Protein AF-A0A973I516-F1 (afdb_monomer_lite)

Sequence (269 aa):
QYATLPDATLPELHIVAKNSANVTTVNYHDSFAKLNASSIVVTAPTEDGTTYGADGVALLNLNAIMATGSFNPYQESNVIQRGEFSYQLSAADRFNYIKDQNSLVGPFTADINLAVTQVADSDLVAGINLPIIEPSGAKIRFGRAVLKNAFGPDKQNLAMPFELQYWDGTRFALNILDNTLDNCSSGFTAALALPLSIPTSVISVSDVSGGLGNVLLSAPNPNQMGDIKVTLEVDDWLKSIGLLNPTGTATFGRYRGNDRVIYWREVKN

pLDDT: mean 88.2, std 14.46, range [29.73, 98.25]

Secondary structure (DSSP, 8-state):
-----TT-PPPEEEEE-B-TTSPBPSS-SGGG----GGGEEEPPP-EEEEEE-TTSSSEEEEEEEPPP-EEEEEEETTEEEEEEEEEEPPTT-EEEE--SSTT----EE----EEEEEEB-TTS-B-SSPPEE-PPPPEE--EEEEEPPEEE-TTS-EEEEEEEEEE-SSSEEE-TT--TT-TTSS--EEEEPSSPSS---EEEEPPPBTTEEEEEEPP-STT--EEEEEEEE--GGGSPTTSPPPEEEEEES----------------

Structure (mmCIF, N/CA/C/O backbone):
data_AF-A0A973I516-F1
#
_entry.id   AF-A0A973I516-F1
#
loop_
_atom_site.group_PDB
_atom_site.id
_atom_site.type_symbol
_atom_site.label_atom_id
_atom_site.label_alt_id
_atom_site.label_comp_id
_atom_site.label_asym_id
_atom_site.label_entity_id
_atom_site.label_seq_id
_atom_site.pdbx_PDB_ins_code
_atom_site.Cartn_x
_atom_site.Cartn_y
_atom_site.Cartn_z
_atom_site.occupancy
_atom_site.B_iso_or_equiv
_atom_site.auth_seq_id
_atom_site.auth_comp_id
_atom_site.auth_asym_id
_atom_site.auth_atom_id
_atom_site.pdbx_PDB_model_num
ATOM 1 N N . GLN A 1 1 ? 2.785 6.500 6.228 1.00 29.73 1 GLN A N 1
ATOM 2 C CA . GLN A 1 1 ? 4.178 6.575 5.716 1.00 29.73 1 GLN A CA 1
ATOM 3 C C . GLN A 1 1 ? 4.734 5.159 5.737 1.00 29.73 1 GLN A C 1
ATOM 5 O O . GLN A 1 1 ? 4.912 4.632 6.823 1.00 29.73 1 GLN A O 1
ATOM 10 N N . TYR A 1 2 ? 4.908 4.509 4.588 1.00 35.69 2 TYR A N 1
ATOM 11 C CA . TYR A 1 2 ? 5.297 3.096 4.547 1.00 35.69 2 TYR A CA 1
ATOM 12 C C . TYR A 1 2 ? 6.794 2.920 4.797 1.00 35.69 2 TYR A C 1
ATOM 14 O O . TYR A 1 2 ? 7.601 3.729 4.336 1.00 35.69 2 TYR A O 1
ATOM 22 N N . ALA A 1 3 ? 7.138 1.879 5.552 1.00 32.53 3 ALA A N 1
ATOM 23 C CA . ALA A 1 3 ? 8.504 1.554 5.910 1.00 32.53 3 ALA A CA 1
ATOM 24 C C . ALA A 1 3 ? 9.329 1.238 4.660 1.00 32.53 3 ALA A C 1
ATOM 26 O O . ALA A 1 3 ? 9.039 0.307 3.910 1.00 32.53 3 ALA A O 1
ATOM 27 N N . THR A 1 4 ? 10.374 2.027 4.444 1.00 33.69 4 THR A N 1
ATOM 28 C CA . THR A 1 4 ? 11.457 1.665 3.541 1.00 33.69 4 THR A CA 1
ATOM 29 C C . THR A 1 4 ? 12.186 0.478 4.156 1.00 33.69 4 THR A C 1
ATOM 31 O O . THR A 1 4 ? 12.763 0.604 5.238 1.00 33.69 4 THR A O 1
ATOM 34 N N . LEU A 1 5 ? 12.147 -0.678 3.490 1.00 39.88 5 LEU A N 1
ATOM 35 C CA . LEU A 1 5 ? 13.033 -1.785 3.837 1.00 39.88 5 LEU A CA 1
ATOM 36 C C . LEU A 1 5 ? 14.481 -1.263 3.748 1.00 39.88 5 LEU A C 1
ATOM 38 O O . LEU A 1 5 ? 14.826 -0.693 2.712 1.00 39.88 5 LEU A O 1
ATOM 42 N N . PRO A 1 6 ? 15.321 -1.415 4.790 1.00 37.09 6 PRO A N 1
ATOM 43 C CA . PRO A 1 6 ? 16.621 -0.737 4.868 1.00 37.09 6 PRO A CA 1
ATOM 44 C C . PRO A 1 6 ? 17.654 -1.153 3.809 1.00 37.09 6 PRO A C 1
ATOM 46 O O . PRO A 1 6 ? 18.737 -0.583 3.794 1.00 37.09 6 PRO A O 1
ATOM 49 N N . ASP A 1 7 ? 17.344 -2.138 2.961 1.00 44.97 7 ASP A N 1
ATOM 50 C CA . ASP A 1 7 ? 18.327 -2.822 2.111 1.00 44.97 7 ASP A CA 1
ATOM 51 C C . ASP A 1 7 ? 17.798 -3.172 0.705 1.00 44.97 7 ASP A C 1
ATOM 53 O O . ASP A 1 7 ? 18.321 -4.050 0.021 1.00 44.97 7 ASP A O 1
ATOM 57 N N . ALA A 1 8 ? 16.724 -2.516 0.251 1.00 57.66 8 ALA A N 1
ATOM 58 C CA . ALA A 1 8 ? 16.229 -2.721 -1.109 1.00 57.66 8 ALA A CA 1
ATOM 59 C C . ALA A 1 8 ? 17.042 -1.866 -2.096 1.00 57.66 8 ALA A C 1
ATOM 61 O O . ALA A 1 8 ? 16.808 -0.663 -2.228 1.00 57.66 8 ALA A O 1
ATOM 62 N N . THR A 1 9 ? 17.995 -2.480 -2.803 1.00 77.31 9 THR A N 1
ATOM 63 C CA . THR A 1 9 ? 18.589 -1.871 -4.000 1.00 77.31 9 THR A CA 1
ATOM 64 C C . THR A 1 9 ? 17.487 -1.640 -5.027 1.00 77.31 9 THR A C 1
ATOM 66 O O . THR A 1 9 ? 16.748 -2.570 -5.360 1.00 77.31 9 THR A O 1
ATOM 69 N N . LEU A 1 10 ? 17.360 -0.409 -5.518 1.00 88.56 10 LEU A N 1
ATOM 70 C CA . LEU A 1 10 ? 16.356 -0.079 -6.525 1.00 88.56 10 LEU A CA 1
ATOM 71 C C . LEU A 1 10 ? 16.639 -0.849 -7.820 1.00 88.56 10 LEU A C 1
ATOM 73 O O . LEU A 1 10 ? 17.811 -1.011 -8.174 1.00 88.56 10 LEU A O 1
ATOM 77 N N . PRO A 1 11 ? 15.598 -1.297 -8.543 1.00 91.50 11 PRO A N 1
ATOM 78 C CA . PRO A 1 11 ? 15.796 -1.976 -9.812 1.00 91.50 11 PRO A CA 1
ATOM 79 C C . PRO A 1 11 ? 16.546 -1.088 -10.811 1.00 91.50 11 PRO A C 1
ATOM 81 O O . PRO A 1 11 ? 16.314 0.122 -10.886 1.00 91.50 11 PRO A O 1
ATOM 84 N N . GLU A 1 12 ? 17.439 -1.699 -11.584 1.00 92.19 12 GLU A N 1
ATOM 85 C CA . GLU A 1 12 ? 18.307 -1.017 -12.540 1.00 92.19 12 GLU A CA 1
ATOM 86 C C . GLU A 1 12 ? 18.284 -1.737 -13.891 1.00 92.19 12 GLU A C 1
ATOM 88 O O . GLU A 1 12 ? 18.332 -2.965 -13.968 1.00 92.19 12 GLU A O 1
ATOM 93 N N . LEU A 1 13 ? 18.209 -0.956 -14.966 1.00 93.56 13 LEU A N 1
ATOM 94 C CA . LEU A 1 13 ? 18.368 -1.416 -16.338 1.00 93.56 13 LEU A CA 1
ATOM 95 C C . LEU A 1 13 ? 19.795 -1.150 -16.801 1.00 93.56 13 LEU A C 1
ATOM 97 O O . LEU A 1 13 ? 20.251 -0.007 -16.769 1.00 93.56 13 LEU A O 1
ATOM 101 N N . HIS A 1 14 ? 20.455 -2.182 -17.318 1.00 94.25 14 HIS A N 1
ATOM 102 C CA . HIS A 1 14 ? 21.709 -2.047 -18.053 1.00 94.25 14 HIS A CA 1
ATOM 103 C C . HIS A 1 14 ? 21.412 -1.904 -19.54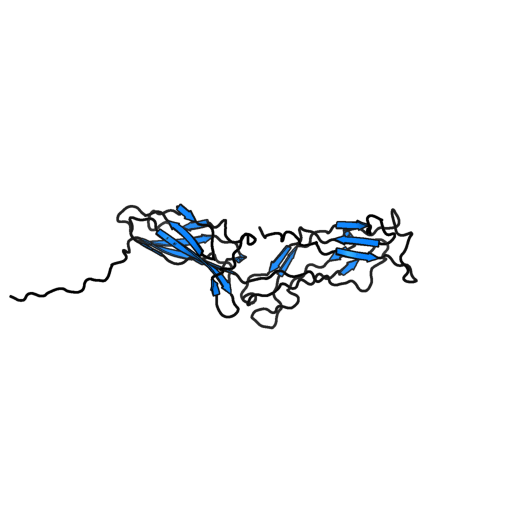7 1.00 94.25 14 HIS A C 1
ATOM 105 O O . HIS A 1 14 ? 20.798 -2.776 -20.163 1.00 94.25 14 HIS A O 1
ATOM 111 N N . ILE A 1 15 ? 21.815 -0.776 -20.126 1.00 94.50 15 ILE A N 1
ATOM 112 C CA . ILE A 1 15 ? 21.540 -0.410 -21.517 1.00 94.50 15 ILE A CA 1
ATOM 113 C C . ILE A 1 15 ? 22.858 -0.412 -22.282 1.00 94.50 15 ILE A C 1
ATOM 115 O O . ILE A 1 15 ? 23.783 0.317 -21.932 1.00 94.50 15 ILE A O 1
ATOM 119 N N . VAL A 1 16 ? 22.929 -1.196 -23.359 1.00 93.88 16 VAL A N 1
ATOM 120 C CA . VAL A 1 16 ? 24.139 -1.352 -24.176 1.00 93.88 16 VAL A CA 1
ATOM 121 C C . VAL A 1 16 ? 23.867 -0.900 -25.609 1.00 93.88 16 VAL A C 1
ATOM 123 O O . VAL A 1 16 ? 23.073 -1.511 -26.324 1.00 93.88 16 VAL A O 1
ATOM 126 N N . ALA A 1 17 ? 24.556 0.148 -26.052 1.00 93.31 17 ALA A N 1
ATOM 127 C CA . ALA A 1 17 ? 24.504 0.636 -27.423 1.00 93.31 17 ALA A CA 1
ATOM 128 C C . ALA A 1 17 ? 25.312 -0.286 -28.352 1.00 93.31 17 ALA A C 1
ATOM 130 O O . ALA A 1 17 ? 26.499 -0.551 -28.135 1.00 93.31 17 ALA A O 1
ATOM 131 N N . LYS A 1 18 ? 24.660 -0.790 -29.403 1.00 92.31 18 LYS A N 1
ATOM 132 C CA . LYS A 1 18 ? 25.238 -1.725 -30.377 1.00 92.31 18 LYS A CA 1
ATOM 133 C C . LYS A 1 18 ? 25.281 -1.104 -31.773 1.00 92.31 18 LYS A C 1
ATOM 135 O O . LYS A 1 18 ? 24.373 -0.378 -32.164 1.00 92.31 18 LYS A O 1
ATOM 140 N N . ASN A 1 19 ? 26.325 -1.410 -32.541 1.00 91.19 19 ASN A N 1
ATOM 141 C CA . ASN A 1 19 ? 26.385 -1.073 -33.966 1.00 91.19 19 ASN A CA 1
ATOM 142 C C . ASN A 1 19 ? 25.599 -2.094 -34.819 1.00 91.19 19 ASN A C 1
ATOM 144 O O . ASN A 1 19 ? 25.073 -3.080 -34.303 1.00 91.19 19 ASN A O 1
ATOM 148 N N . SER A 1 20 ? 25.565 -1.910 -36.143 1.00 91.00 20 SER A N 1
ATOM 149 C CA . SER A 1 20 ? 24.866 -2.815 -37.075 1.00 91.00 20 SER A CA 1
ATOM 150 C C . SER A 1 20 ? 25.407 -4.253 -37.116 1.00 91.00 20 SER A C 1
ATOM 152 O O . SER A 1 20 ? 24.739 -5.132 -37.653 1.00 91.00 20 SER A O 1
ATOM 154 N N . ALA A 1 21 ? 26.586 -4.510 -36.542 1.00 94.81 21 ALA A N 1
ATOM 155 C CA . ALA A 1 21 ? 27.168 -5.842 -36.383 1.00 94.81 21 ALA A CA 1
ATOM 156 C C . ALA A 1 21 ? 26.970 -6.417 -34.963 1.00 94.81 21 ALA A C 1
ATOM 158 O O . ALA A 1 21 ? 27.604 -7.410 -34.612 1.00 94.81 21 ALA A O 1
ATOM 159 N N . ASN A 1 22 ? 26.110 -5.801 -34.141 1.00 90.81 22 ASN A N 1
ATOM 160 C CA . ASN A 1 22 ? 25.823 -6.188 -32.756 1.00 90.81 22 ASN A CA 1
ATOM 161 C C . ASN A 1 22 ? 27.031 -6.099 -31.792 1.00 90.81 22 ASN A C 1
ATOM 163 O O . ASN A 1 22 ? 27.074 -6.757 -30.749 1.00 90.81 22 ASN A O 1
ATOM 167 N N . VAL A 1 23 ? 28.022 -5.263 -32.117 1.00 95.06 23 VAL A N 1
ATOM 168 C CA . VAL A 1 23 ? 29.192 -4.986 -31.264 1.00 95.06 23 VAL A CA 1
ATOM 169 C C . VAL A 1 23 ? 28.943 -3.719 -30.448 1.00 95.06 23 VAL A C 1
ATOM 171 O O . VAL A 1 23 ? 28.386 -2.755 -30.977 1.00 95.06 23 VAL A O 1
ATOM 174 N N . THR A 1 24 ? 29.350 -3.710 -29.171 1.00 94.69 24 THR A N 1
ATOM 175 C CA . THR A 1 24 ? 29.236 -2.518 -28.310 1.00 94.69 24 THR A CA 1
ATOM 176 C C . THR A 1 24 ? 29.998 -1.349 -28.925 1.00 94.69 24 THR A C 1
ATOM 178 O O . THR A 1 24 ? 31.160 -1.476 -29.315 1.00 94.69 24 THR A O 1
ATOM 181 N N . THR A 1 25 ? 29.332 -0.208 -29.047 1.00 93.44 25 THR A N 1
ATOM 182 C CA . THR A 1 25 ? 29.925 1.001 -29.619 1.00 93.44 25 THR A CA 1
ATOM 183 C C . THR A 1 25 ? 30.877 1.658 -28.628 1.00 93.44 25 THR A C 1
ATOM 185 O O . THR A 1 25 ? 30.489 1.943 -27.502 1.00 93.44 25 THR A O 1
ATOM 188 N N . VAL A 1 26 ? 32.092 2.000 -29.057 1.00 91.88 26 VAL A N 1
ATOM 189 C CA . VAL A 1 26 ? 33.047 2.749 -28.217 1.00 91.88 26 VAL A CA 1
ATOM 190 C C . VAL A 1 26 ? 32.950 4.265 -28.394 1.00 91.88 26 VAL A C 1
ATOM 192 O O . VAL A 1 26 ? 33.389 5.005 -27.523 1.00 91.88 26 VAL A O 1
ATOM 195 N N . ASN A 1 27 ? 32.379 4.723 -29.512 1.00 91.62 27 ASN A N 1
ATOM 196 C CA . ASN A 1 27 ? 32.243 6.131 -29.900 1.00 91.62 27 ASN A CA 1
ATOM 197 C C . ASN A 1 27 ? 30.899 6.758 -29.491 1.00 91.62 27 ASN A C 1
ATOM 199 O O . ASN A 1 27 ? 30.693 7.950 -29.697 1.00 91.62 27 ASN A O 1
ATOM 203 N N . TYR A 1 28 ? 29.983 5.970 -28.930 1.00 91.12 28 TYR A N 1
ATOM 204 C CA . TYR A 1 28 ? 28.701 6.459 -28.432 1.00 91.12 28 TYR A CA 1
ATOM 205 C C . TYR A 1 28 ? 28.875 6.981 -26.998 1.00 91.12 28 TYR A C 1
ATOM 207 O O . TYR A 1 28 ? 28.660 6.271 -26.015 1.00 91.12 28 TYR A O 1
ATOM 215 N N . HIS A 1 29 ? 29.381 8.210 -26.890 1.00 87.06 29 HIS A N 1
ATOM 216 C CA . HIS A 1 29 ? 29.600 8.942 -25.640 1.00 87.06 29 HIS A CA 1
ATOM 217 C C . HIS A 1 29 ? 29.568 10.460 -25.886 1.00 87.06 29 HIS A C 1
ATOM 219 O O . HIS A 1 29 ? 29.550 10.907 -27.035 1.00 87.06 29 HIS A O 1
ATOM 225 N N . ASP A 1 30 ? 29.586 11.252 -24.810 1.00 85.44 30 ASP A N 1
ATOM 226 C CA . ASP A 1 30 ? 29.550 12.721 -24.847 1.00 85.44 30 ASP A CA 1
ATOM 227 C C . ASP A 1 30 ? 28.442 13.236 -25.785 1.00 85.44 30 ASP A C 1
ATOM 229 O O . ASP A 1 30 ? 27.291 12.837 -25.650 1.00 85.44 30 ASP A O 1
ATOM 233 N N . SER A 1 31 ? 28.769 14.071 -26.776 1.00 86.56 31 SER A N 1
ATOM 234 C CA . SER A 1 31 ? 27.792 14.629 -27.720 1.00 86.56 31 SER A CA 1
ATOM 235 C C . SER A 1 31 ? 27.158 13.605 -28.669 1.00 86.56 31 SER A C 1
ATOM 237 O O . SER A 1 31 ? 26.172 13.929 -29.330 1.00 86.56 31 SER A O 1
ATOM 239 N N . PHE A 1 32 ? 27.732 12.404 -28.792 1.00 86.81 32 PHE A N 1
ATOM 240 C CA . PHE A 1 32 ? 27.155 11.326 -29.598 1.00 86.81 32 PHE A CA 1
ATOM 241 C C . PHE A 1 32 ? 26.111 10.519 -28.825 1.00 86.81 32 PHE A C 1
ATOM 243 O O . PHE A 1 32 ? 25.217 9.963 -29.453 1.00 86.81 32 PHE A O 1
ATOM 250 N N . ALA A 1 33 ? 26.204 10.467 -27.493 1.00 88.56 33 ALA A N 1
ATOM 251 C CA . ALA A 1 33 ? 25.226 9.796 -26.649 1.00 88.56 33 ALA A CA 1
ATOM 252 C C . ALA A 1 33 ? 24.106 10.769 -26.278 1.00 88.56 33 ALA A C 1
ATOM 254 O O . ALA A 1 33 ? 24.306 11.683 -25.481 1.00 88.56 33 ALA A O 1
ATOM 255 N N . LYS A 1 34 ? 22.921 10.582 -26.861 1.00 90.50 34 LYS A N 1
ATOM 256 C CA . LYS A 1 34 ? 21.778 11.477 -26.628 1.00 90.50 34 LYS A CA 1
ATOM 257 C C . LYS A 1 34 ? 20.672 10.835 -25.787 1.00 90.50 34 LYS A C 1
ATOM 259 O O . LYS A 1 34 ? 19.717 11.524 -25.414 1.00 90.50 34 LYS A O 1
ATOM 264 N N . LEU A 1 35 ? 20.807 9.546 -25.455 1.00 93.56 35 LEU A N 1
ATOM 265 C CA . LEU A 1 35 ? 19.987 8.914 -24.426 1.00 93.56 35 LEU A CA 1
ATOM 266 C C . LEU A 1 35 ? 20.106 9.687 -23.111 1.00 93.56 35 LEU A C 1
ATOM 268 O O . LEU A 1 35 ? 21.185 10.098 -22.687 1.00 93.56 35 LEU A O 1
ATOM 272 N N . ASN A 1 36 ? 18.966 9.877 -22.468 1.00 93.69 36 ASN A N 1
ATOM 273 C CA . ASN A 1 36 ? 18.851 10.483 -21.152 1.00 93.69 36 ASN A CA 1
ATOM 274 C C . ASN A 1 36 ? 17.673 9.838 -20.413 1.00 93.69 36 ASN A C 1
ATOM 276 O O . ASN A 1 36 ? 16.976 9.000 -20.975 1.00 93.69 36 ASN A O 1
ATOM 280 N N . ALA A 1 37 ? 17.397 10.249 -19.176 1.00 95.12 37 ALA A N 1
ATOM 281 C CA . ALA A 1 37 ? 16.337 9.633 -18.377 1.00 95.12 37 ALA A CA 1
ATOM 282 C C . ALA A 1 37 ? 14.942 9.643 -19.041 1.00 95.12 37 ALA A C 1
ATOM 284 O O . ALA A 1 37 ? 14.165 8.724 -18.810 1.00 95.12 37 ALA A O 1
ATOM 285 N N . SER A 1 38 ? 14.629 10.634 -19.887 1.00 93.75 38 SER A N 1
ATOM 286 C CA . SER A 1 38 ? 13.351 10.699 -20.621 1.00 93.75 38 SER A CA 1
ATOM 287 C C . SER A 1 38 ? 13.295 9.796 -21.858 1.00 93.75 38 SER A C 1
ATOM 289 O O . SER A 1 38 ? 12.218 9.538 -22.388 1.00 93.75 38 SER A O 1
ATOM 291 N N . SER A 1 39 ? 14.442 9.283 -22.307 1.00 95.25 39 SER A N 1
ATOM 292 C CA . SER A 1 39 ? 14.518 8.293 -23.383 1.00 95.25 39 SER A CA 1
ATOM 293 C C . SER A 1 39 ? 14.028 6.910 -22.950 1.00 95.25 39 SER A C 1
ATOM 295 O O . SER A 1 39 ? 13.798 6.064 -23.817 1.00 95.25 39 SER A O 1
ATOM 297 N N . ILE A 1 40 ? 13.896 6.679 -21.638 1.00 96.12 40 ILE A N 1
ATOM 298 C CA . ILE A 1 40 ? 13.470 5.419 -21.040 1.00 96.12 40 ILE A CA 1
ATOM 299 C C . ILE A 1 40 ? 12.052 5.605 -20.507 1.00 96.12 40 ILE A C 1
ATOM 301 O O . ILE A 1 40 ? 11.808 6.468 -19.663 1.00 96.12 40 ILE A O 1
ATOM 305 N N . VAL A 1 41 ? 11.123 4.778 -20.979 1.00 95.31 41 VAL A N 1
ATOM 306 C CA . VAL A 1 41 ? 9.743 4.763 -20.486 1.00 95.31 41 VAL A CA 1
ATOM 307 C C . VAL A 1 41 ? 9.458 3.403 -19.878 1.00 95.31 41 VAL A C 1
ATOM 309 O O . VAL A 1 41 ? 9.528 2.380 -20.560 1.00 95.31 41 VAL A O 1
ATOM 312 N N . VAL A 1 42 ? 9.116 3.419 -18.593 1.00 96.56 42 VAL A N 1
ATOM 313 C CA . VAL A 1 42 ? 8.566 2.278 -17.863 1.00 96.56 42 VAL A CA 1
ATOM 314 C C . VAL A 1 42 ? 7.084 2.553 -17.661 1.00 96.56 42 VAL A C 1
ATOM 316 O O . VAL A 1 42 ? 6.712 3.590 -17.109 1.00 96.56 42 VAL A O 1
ATOM 319 N N . THR A 1 43 ? 6.232 1.658 -18.150 1.00 94.88 43 THR A N 1
ATOM 320 C CA . THR A 1 43 ? 4.783 1.821 -18.016 1.00 94.88 43 THR A CA 1
ATOM 321 C C . THR A 1 43 ? 4.358 1.509 -16.587 1.00 94.88 43 THR A C 1
ATOM 323 O O . THR A 1 43 ? 4.770 0.503 -16.015 1.00 94.88 43 THR A O 1
ATOM 326 N N . ALA A 1 44 ? 3.526 2.381 -16.017 1.00 96.06 44 ALA A N 1
ATOM 327 C CA . ALA A 1 44 ? 2.926 2.171 -14.708 1.00 96.06 44 ALA A CA 1
ATOM 328 C C . ALA A 1 44 ? 1.991 0.943 -14.758 1.00 96.06 44 ALA A C 1
ATOM 330 O O . ALA A 1 44 ? 1.024 0.973 -15.526 1.00 96.06 44 ALA A O 1
ATOM 331 N N . PRO A 1 45 ? 2.250 -0.127 -13.982 1.00 97.12 45 PRO A N 1
ATOM 332 C CA . PRO A 1 45 ? 1.348 -1.269 -13.930 1.00 97.12 45 PRO A CA 1
ATOM 333 C C . PRO A 1 45 ? 0.019 -0.876 -13.283 1.00 97.12 45 PRO A C 1
ATOM 335 O O . PRO A 1 45 ? -0.035 0.007 -12.423 1.00 97.12 45 PRO A O 1
ATOM 338 N N . THR A 1 46 ? -1.052 -1.549 -13.696 1.00 97.75 46 THR A N 1
ATOM 339 C CA . THR A 1 46 ? -2.410 -1.341 -13.165 1.00 97.75 46 THR A CA 1
ATOM 340 C C . THR A 1 46 ? -2.935 -2.539 -12.382 1.00 97.75 46 THR A C 1
ATOM 342 O O . THR A 1 46 ? -3.993 -2.449 -11.766 1.00 97.75 46 THR A O 1
ATOM 345 N N . GLU A 1 47 ? -2.211 -3.655 -12.394 1.00 97.81 47 GLU A N 1
ATOM 346 C CA . GLU A 1 47 ? -2.590 -4.908 -11.747 1.00 97.81 47 GLU A CA 1
ATOM 347 C C . GLU A 1 47 ? -1.356 -5.679 -11.252 1.00 97.81 47 GLU A C 1
ATOM 349 O O . GLU A 1 47 ? -0.234 -5.404 -11.686 1.00 97.81 47 GLU A O 1
ATOM 354 N N . ASP A 1 48 ? -1.566 -6.607 -10.316 1.00 98.12 48 ASP A N 1
ATOM 355 C CA . ASP A 1 48 ? -0.569 -7.603 -9.900 1.00 98.12 48 ASP A CA 1
ATOM 356 C C . ASP A 1 48 ? -0.294 -8.592 -11.040 1.00 98.12 48 ASP A C 1
ATOM 358 O O . ASP A 1 48 ? -1.192 -8.912 -11.812 1.00 98.12 48 ASP A O 1
ATOM 362 N N . GLY A 1 49 ? 0.930 -9.107 -11.139 1.00 96.81 49 GLY A N 1
ATOM 363 C CA . GLY A 1 49 ? 1.336 -10.026 -12.201 1.00 96.81 49 GLY A CA 1
ATOM 364 C C . GLY A 1 49 ? 0.795 -11.453 -12.078 1.00 96.81 49 GLY A C 1
ATOM 365 O O . GLY A 1 49 ? 0.694 -12.151 -13.089 1.00 96.81 49 GLY A O 1
ATOM 366 N N . THR A 1 50 ? 0.429 -11.906 -10.875 1.00 96.88 50 THR A N 1
ATOM 367 C CA . THR A 1 50 ? 0.071 -13.318 -10.625 1.00 96.88 50 THR A CA 1
ATOM 368 C C . THR A 1 50 ? -1.133 -13.526 -9.709 1.00 96.88 50 THR A C 1
ATOM 370 O O . THR A 1 50 ? -1.756 -14.592 -9.737 1.00 96.88 50 THR A O 1
ATOM 373 N N . THR A 1 51 ? -1.486 -12.542 -8.891 1.00 98.00 51 THR A N 1
ATOM 374 C CA . THR A 1 51 ? -2.506 -12.661 -7.852 1.00 98.00 51 THR A CA 1
ATOM 375 C C . THR A 1 51 ? -3.866 -12.231 -8.377 1.00 98.00 51 THR A C 1
ATOM 377 O O . THR A 1 51 ? -4.138 -11.047 -8.580 1.00 98.00 51 THR A O 1
ATOM 380 N N . TYR A 1 52 ? -4.753 -13.211 -8.535 1.00 98.12 52 TYR A N 1
ATOM 381 C CA . TYR A 1 52 ? -6.165 -12.975 -8.818 1.00 98.12 52 TYR A CA 1
ATOM 382 C C . TYR A 1 52 ? -6.905 -12.427 -7.596 1.00 98.12 52 TYR A C 1
ATOM 384 O O . TYR A 1 52 ? -6.583 -12.757 -6.452 1.00 98.12 52 TYR A O 1
ATOM 392 N N . GLY A 1 53 ? -7.929 -11.619 -7.857 1.00 97.75 53 GLY A N 1
ATOM 393 C CA . GLY A 1 53 ? -8.901 -11.188 -6.868 1.00 97.75 53 GLY A CA 1
ATOM 394 C C . GLY A 1 53 ? -9.798 -12.325 -6.377 1.00 97.75 53 GLY A C 1
ATOM 395 O O . GLY A 1 53 ? -9.704 -13.480 -6.797 1.00 97.75 53 GLY A O 1
ATOM 396 N N . ALA A 1 54 ? -10.701 -11.984 -5.462 1.00 96.81 54 ALA A N 1
ATOM 397 C CA . ALA A 1 54 ? -11.659 -12.902 -4.857 1.00 96.81 54 ALA A CA 1
ATOM 398 C C . ALA A 1 54 ? -12.630 -13.529 -5.877 1.00 96.81 54 ALA A C 1
ATOM 400 O O . ALA A 1 54 ? -13.205 -14.580 -5.596 1.00 96.81 54 ALA A O 1
ATOM 401 N N . ASP A 1 55 ? -12.813 -12.910 -7.046 1.00 96.81 55 ASP A N 1
ATOM 402 C CA . ASP A 1 55 ? -13.571 -13.466 -8.169 1.00 96.81 55 ASP A CA 1
ATOM 403 C C . ASP A 1 55 ? -12.864 -14.633 -8.881 1.00 96.81 55 ASP A C 1
ATOM 405 O O . ASP A 1 55 ? -13.523 -15.412 -9.571 1.00 96.81 55 ASP A O 1
ATOM 409 N N . GLY A 1 56 ? -11.547 -14.781 -8.701 1.00 96.38 56 GLY A N 1
ATOM 410 C CA . GLY A 1 56 ? -10.723 -15.783 -9.375 1.00 96.38 56 GLY A CA 1
ATOM 411 C C . GLY A 1 56 ? -10.573 -15.567 -10.885 1.00 96.38 56 GLY A C 1
ATOM 412 O O . GLY A 1 56 ? -10.208 -16.510 -11.586 1.00 96.38 56 GLY A O 1
ATOM 413 N N . VAL A 1 57 ? -10.883 -14.371 -11.396 1.00 96.44 57 VAL A N 1
ATOM 414 C CA . VAL A 1 57 ? -10.887 -14.052 -12.833 1.00 96.44 57 VAL A CA 1
ATOM 415 C C . VAL A 1 57 ? -10.005 -12.851 -13.148 1.00 96.44 57 VAL A C 1
ATOM 417 O O . VAL A 1 57 ? -9.192 -12.936 -14.064 1.00 96.44 57 VAL A O 1
ATOM 420 N N . ALA A 1 58 ? -10.152 -11.741 -12.423 1.00 97.19 58 ALA A N 1
ATOM 421 C CA . ALA A 1 58 ? -9.350 -10.540 -12.643 1.00 97.19 58 ALA A CA 1
ATOM 422 C C . ALA A 1 58 ? -8.142 -10.514 -11.702 1.00 97.19 58 ALA A C 1
ATOM 424 O O . ALA A 1 58 ? -8.241 -10.946 -10.552 1.00 97.19 58 ALA A O 1
ATOM 425 N N . LEU A 1 59 ? -7.008 -9.993 -12.170 1.00 98.25 59 LEU A N 1
ATOM 426 C CA . LEU A 1 59 ? -5.856 -9.721 -11.313 1.00 98.25 59 LEU A CA 1
ATOM 427 C C . LEU A 1 59 ? -6.174 -8.572 -10.348 1.00 98.25 59 LEU A C 1
ATOM 429 O O . LEU A 1 59 ? -7.070 -7.754 -10.580 1.00 98.25 59 LEU A O 1
ATOM 433 N N . LEU A 1 60 ? -5.473 -8.530 -9.217 1.00 97.75 60 LEU A N 1
ATOM 434 C CA . LEU A 1 60 ? -5.659 -7.464 -8.242 1.00 97.75 60 LEU A CA 1
ATOM 435 C C . LEU A 1 60 ? -5.231 -6.122 -8.815 1.00 97.75 60 LEU A C 1
ATOM 437 O O . LEU A 1 60 ? -4.066 -5.928 -9.142 1.00 97.75 60 LEU A O 1
ATOM 441 N N . ASN A 1 61 ? -6.154 -5.165 -8.837 1.00 97.12 61 ASN A N 1
ATOM 442 C CA . ASN A 1 61 ? -5.858 -3.823 -9.312 1.00 97.12 61 ASN A CA 1
ATOM 443 C C . ASN A 1 61 ? -4.939 -3.065 -8.346 1.00 97.12 61 ASN A C 1
ATOM 445 O O . ASN A 1 61 ? -5.096 -3.115 -7.120 1.00 97.12 61 ASN A O 1
ATOM 449 N N . LEU A 1 62 ? -4.041 -2.267 -8.912 1.00 96.50 62 LEU A N 1
ATOM 450 C CA . LEU A 1 62 ? -3.188 -1.341 -8.185 1.00 96.50 62 LEU A CA 1
ATOM 451 C C . LEU A 1 62 ? -3.057 -0.015 -8.932 1.00 96.50 62 LEU A C 1
ATOM 453 O O . LEU A 1 62 ? -3.197 0.065 -10.147 1.00 96.50 62 LEU A O 1
ATOM 457 N N . ASN A 1 63 ? -2.752 1.037 -8.182 1.00 95.94 63 ASN A N 1
ATOM 458 C CA . ASN A 1 63 ? -2.347 2.324 -8.719 1.00 95.94 63 ASN A CA 1
ATOM 459 C C . ASN A 1 63 ? -0.841 2.486 -8.527 1.00 95.94 63 ASN A C 1
ATOM 461 O O . ASN A 1 63 ? -0.361 2.544 -7.387 1.00 95.94 63 ASN A O 1
ATOM 465 N N . ALA A 1 64 ? -0.119 2.591 -9.640 1.00 96.25 64 ALA A N 1
ATOM 466 C CA . ALA A 1 64 ? 1.300 2.895 -9.654 1.00 96.25 64 ALA A CA 1
ATOM 467 C C . ALA A 1 64 ? 1.548 4.373 -9.989 1.00 96.25 64 ALA A C 1
ATOM 469 O O . ALA A 1 64 ? 0.973 4.925 -10.927 1.00 96.25 64 ALA A O 1
ATOM 470 N N . ILE A 1 65 ? 2.429 5.013 -9.226 1.00 95.00 65 ILE A N 1
ATOM 471 C CA . ILE A 1 65 ? 2.987 6.329 -9.533 1.00 95.00 65 ILE A CA 1
ATOM 472 C C . ILE A 1 65 ? 4.459 6.104 -9.839 1.00 95.00 65 ILE A C 1
ATOM 474 O O . ILE A 1 65 ? 5.208 5.712 -8.947 1.00 95.00 65 ILE A O 1
ATOM 478 N N . MET A 1 66 ? 4.846 6.364 -11.086 1.00 94.25 66 MET A N 1
ATOM 479 C CA . MET A 1 66 ? 6.223 6.246 -11.560 1.00 94.25 66 MET A CA 1
ATOM 480 C C . MET A 1 66 ? 6.835 7.642 -11.676 1.00 94.25 66 MET A C 1
ATOM 482 O O . MET A 1 66 ? 6.317 8.499 -12.396 1.00 94.25 66 MET A O 1
ATOM 486 N N . ALA A 1 67 ? 7.926 7.882 -10.962 1.00 94.75 67 ALA A N 1
ATOM 487 C CA . ALA A 1 67 ? 8.758 9.061 -11.115 1.00 94.75 67 ALA A CA 1
ATOM 488 C C . ALA A 1 67 ? 9.901 8.773 -12.097 1.00 94.75 67 ALA A C 1
ATOM 490 O O . ALA A 1 67 ? 10.295 7.631 -12.322 1.00 94.75 67 ALA A O 1
ATOM 491 N N . THR A 1 68 ? 10.465 9.825 -12.690 1.00 94.94 68 THR A N 1
ATOM 492 C CA . THR A 1 68 ? 11.638 9.671 -13.555 1.00 94.94 68 THR A CA 1
ATOM 493 C C . THR A 1 68 ? 12.814 9.122 -12.745 1.00 94.94 68 THR A C 1
ATOM 495 O O . THR A 1 68 ? 13.189 9.693 -11.719 1.00 94.94 68 THR A O 1
ATOM 498 N N . GLY A 1 69 ? 13.381 8.010 -13.214 1.00 95.38 69 GLY A N 1
ATOM 499 C CA . GLY A 1 69 ? 14.580 7.400 -12.654 1.00 95.38 69 GLY A CA 1
ATOM 500 C C . GLY A 1 69 ? 15.857 8.194 -12.935 1.00 95.38 69 GLY A C 1
ATOM 501 O O . GLY A 1 69 ? 15.853 9.222 -1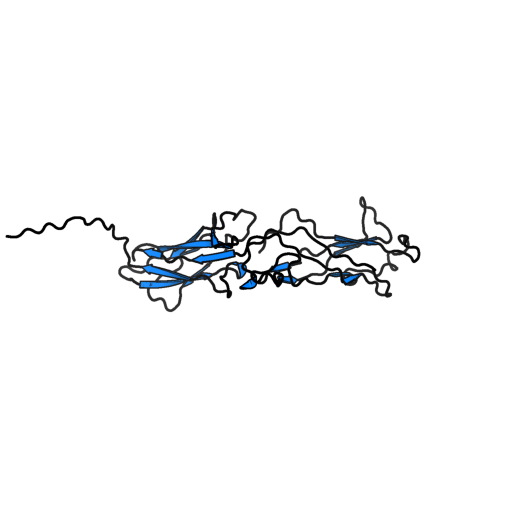3.619 1.00 95.38 69 GLY A O 1
ATOM 502 N N . SER A 1 70 ? 16.973 7.699 -12.407 1.00 95.81 70 SER A N 1
ATOM 503 C CA . SER A 1 70 ? 18.294 8.277 -12.658 1.00 95.81 70 SER A CA 1
ATOM 504 C C . SER A 1 70 ? 18.974 7.567 -13.826 1.00 95.81 70 SER A C 1
ATOM 506 O O . SER A 1 70 ? 18.958 6.342 -13.902 1.00 95.81 70 SER A O 1
ATOM 508 N N . PHE A 1 71 ? 19.557 8.340 -14.742 1.00 95.81 71 PHE A N 1
ATOM 509 C CA . PHE A 1 71 ? 20.266 7.826 -15.912 1.00 95.81 71 PHE A CA 1
ATOM 510 C C . PHE A 1 71 ? 21.731 8.240 -15.848 1.00 95.81 71 PHE A C 1
ATOM 512 O O . PHE A 1 71 ? 22.026 9.436 -15.811 1.00 95.81 71 PHE A O 1
ATOM 519 N N . ASN A 1 72 ? 22.636 7.266 -15.849 1.00 94.88 72 ASN A N 1
ATOM 520 C CA . ASN A 1 72 ? 24.069 7.486 -15.690 1.00 94.88 72 ASN A CA 1
ATOM 521 C C . ASN A 1 72 ? 24.869 6.628 -16.683 1.00 94.88 72 ASN A C 1
ATOM 523 O O . ASN A 1 72 ? 24.376 5.602 -17.151 1.00 94.88 72 ASN A O 1
ATOM 527 N N . PRO A 1 73 ? 26.121 6.997 -17.007 1.00 94.25 73 PRO A N 1
ATOM 528 C CA . PRO A 1 73 ? 27.049 6.067 -17.641 1.00 94.25 73 PRO A CA 1
ATOM 529 C C . PRO A 1 73 ? 27.230 4.824 -16.764 1.00 94.25 73 PRO A C 1
ATOM 531 O O . PRO A 1 73 ? 27.399 4.953 -15.550 1.00 94.25 73 PRO A O 1
ATOM 534 N N . TYR A 1 74 ? 27.232 3.638 -17.371 1.00 94.62 74 TYR A N 1
ATOM 535 C CA . TYR A 1 74 ? 27.475 2.402 -16.634 1.00 94.62 74 TYR A CA 1
ATOM 536 C C . TYR A 1 74 ? 28.934 2.349 -16.172 1.00 94.62 74 TYR A C 1
ATOM 538 O O . TYR A 1 74 ? 29.855 2.728 -16.909 1.00 94.62 74 TYR A O 1
ATOM 546 N N . GLN A 1 75 ? 29.146 1.886 -14.941 1.00 93.25 75 GLN A N 1
ATOM 547 C CA . GLN A 1 75 ? 30.470 1.750 -14.352 1.00 93.25 75 GLN A CA 1
ATOM 548 C C . GLN A 1 75 ? 30.690 0.332 -13.846 1.00 93.25 75 GLN A C 1
ATOM 550 O O . GLN A 1 75 ? 29.876 -0.210 -13.107 1.00 93.25 75 GLN A O 1
ATOM 555 N N . GLU A 1 76 ? 31.849 -0.226 -14.171 1.00 92.88 76 GLU A N 1
ATOM 556 C CA . GLU A 1 76 ? 32.325 -1.482 -13.600 1.00 92.88 76 GLU A CA 1
ATOM 557 C C . GLU A 1 76 ? 33.646 -1.208 -12.883 1.00 92.88 76 GLU A C 1
ATOM 559 O O . GLU A 1 76 ? 34.570 -0.643 -13.468 1.00 92.88 76 GLU A O 1
ATOM 564 N N . SER A 1 77 ? 33.740 -1.557 -11.596 1.00 92.94 77 SER A N 1
ATOM 565 C CA . SER A 1 77 ? 34.927 -1.276 -10.767 1.00 92.94 77 SER A CA 1
ATOM 566 C C . SER A 1 77 ? 35.384 0.198 -10.809 1.00 92.94 77 SER A C 1
ATOM 568 O O . SER A 1 77 ? 36.580 0.483 -10.860 1.00 92.94 77 SER A O 1
ATOM 570 N N . ASN A 1 78 ? 34.430 1.140 -10.786 1.00 91.44 78 ASN A N 1
ATOM 571 C CA . ASN A 1 78 ? 34.641 2.595 -10.909 1.00 91.44 78 ASN A CA 1
ATOM 572 C C . ASN A 1 78 ? 35.226 3.064 -12.258 1.00 91.44 78 ASN A C 1
ATOM 574 O O . ASN A 1 78 ? 35.761 4.170 -12.351 1.00 91.44 78 ASN A O 1
ATOM 578 N N . VAL A 1 79 ? 35.126 2.249 -13.311 1.00 94.25 79 VAL A N 1
ATOM 579 C CA . VAL A 1 79 ? 35.535 2.611 -14.674 1.00 94.25 79 VAL A CA 1
ATOM 580 C C . VAL A 1 79 ? 34.301 2.733 -15.560 1.00 94.25 79 VAL A C 1
ATOM 582 O O . VAL A 1 79 ? 33.495 1.809 -15.633 1.00 94.25 79 VAL A O 1
ATOM 585 N N . ILE A 1 80 ? 34.165 3.873 -16.245 1.00 92.62 80 ILE A N 1
ATOM 586 C CA . ILE A 1 80 ? 33.078 4.110 -17.204 1.00 92.62 80 ILE A CA 1
ATOM 587 C C . ILE A 1 80 ? 33.246 3.183 -18.410 1.00 92.62 80 ILE A C 1
ATOM 589 O O . ILE A 1 80 ? 34.269 3.234 -19.098 1.00 92.62 80 ILE A O 1
ATOM 593 N N . GLN A 1 81 ? 32.208 2.403 -18.701 1.00 94.44 81 GLN A N 1
ATOM 594 C CA . GLN A 1 81 ? 32.144 1.544 -19.879 1.00 94.44 81 GLN A CA 1
ATOM 595 C C . GLN A 1 81 ? 31.562 2.327 -21.064 1.00 94.44 81 GLN A C 1
ATOM 597 O O . GLN A 1 81 ? 30.494 2.936 -20.981 1.00 94.44 81 GLN A O 1
ATOM 602 N N . ARG A 1 82 ? 32.290 2.379 -22.186 1.00 93.12 82 ARG A N 1
ATOM 603 C CA . ARG A 1 82 ? 31.858 3.143 -23.370 1.00 93.12 82 ARG A CA 1
ATOM 604 C C . ARG A 1 82 ? 30.678 2.454 -24.055 1.00 93.12 82 ARG A C 1
ATOM 606 O O . ARG A 1 82 ? 30.722 1.253 -24.288 1.00 93.12 82 ARG A O 1
ATOM 613 N N . GLY A 1 83 ? 29.665 3.241 -24.421 1.00 92.75 83 GLY A N 1
ATOM 614 C CA . GLY A 1 83 ? 28.440 2.732 -25.039 1.00 92.75 83 GLY A CA 1
ATOM 615 C C . GLY A 1 83 ? 27.506 2.006 -24.073 1.00 92.75 83 GLY A C 1
ATOM 616 O O . GLY A 1 83 ? 26.569 1.362 -24.533 1.00 92.75 83 GLY A O 1
ATOM 617 N N . GLU A 1 84 ? 27.742 2.097 -22.764 1.00 95.12 84 GLU A N 1
ATOM 618 C CA . GLU A 1 84 ? 26.927 1.437 -21.748 1.00 95.12 84 GLU A CA 1
ATOM 619 C C . GLU A 1 84 ? 26.394 2.447 -20.731 1.00 95.12 84 GLU A C 1
ATOM 621 O O . GLU A 1 84 ? 27.095 3.365 -20.297 1.00 95.12 84 GLU A O 1
ATOM 626 N N . PHE A 1 85 ? 25.135 2.270 -20.346 1.00 94.88 85 PHE A N 1
ATOM 627 C CA . PHE A 1 85 ? 24.408 3.163 -19.449 1.00 94.88 85 PHE A CA 1
ATOM 628 C C . PHE A 1 85 ? 23.627 2.357 -18.428 1.00 94.88 85 PHE A C 1
ATOM 630 O O . PHE A 1 85 ? 23.255 1.209 -18.683 1.00 94.88 85 PHE A O 1
ATOM 637 N N . SER A 1 86 ? 23.342 2.983 -17.295 1.00 95.00 86 SER A N 1
ATOM 638 C CA . SER A 1 86 ? 22.387 2.464 -16.340 1.00 95.00 86 SER A CA 1
ATOM 639 C C . SER A 1 86 ? 21.219 3.412 -16.127 1.00 95.00 86 SER A C 1
ATOM 641 O O . SER A 1 86 ? 21.372 4.637 -16.103 1.00 95.00 86 SER A O 1
ATOM 643 N N . TYR A 1 87 ? 20.030 2.826 -16.017 1.00 96.19 87 TYR A N 1
ATOM 644 C CA . TYR A 1 87 ? 18.817 3.524 -15.621 1.00 96.19 87 TYR A CA 1
ATOM 645 C C . TYR A 1 87 ? 18.264 2.877 -14.357 1.00 96.19 87 TYR A C 1
ATOM 647 O O . TYR A 1 87 ? 17.735 1.768 -14.408 1.00 96.19 87 TYR A O 1
ATOM 655 N N . GLN A 1 88 ? 18.387 3.565 -13.227 1.00 95.81 88 GLN A N 1
ATOM 656 C CA . GLN A 1 88 ? 17.858 3.104 -11.947 1.00 95.81 88 GLN A CA 1
ATOM 657 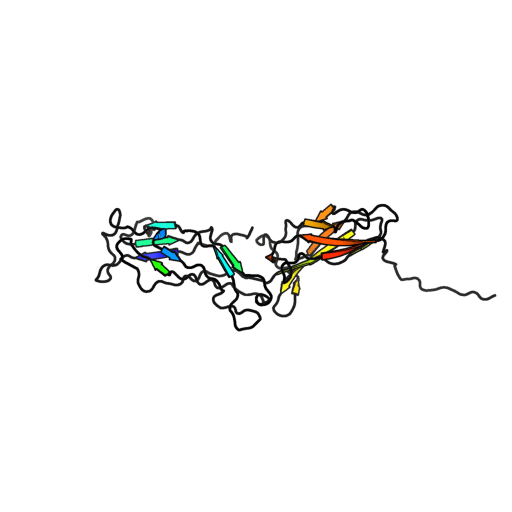C C . GLN A 1 88 ? 16.489 3.735 -11.693 1.00 95.81 88 GLN A C 1
ATOM 659 O O . GLN A 1 88 ? 16.332 4.954 -11.819 1.00 95.81 88 GLN A O 1
ATOM 664 N N . LEU A 1 89 ? 15.510 2.910 -11.319 1.00 95.19 89 LEU A N 1
ATOM 665 C CA . LEU A 1 89 ? 14.158 3.357 -10.979 1.00 95.19 89 LEU A CA 1
ATOM 666 C C . LEU A 1 89 ? 14.155 4.267 -9.745 1.00 95.19 89 LEU A C 1
ATOM 668 O O . LEU A 1 89 ? 15.121 4.319 -8.984 1.00 95.19 89 LEU A O 1
ATOM 672 N N . SER A 1 90 ? 13.080 5.031 -9.555 1.00 94.56 90 SER A N 1
ATOM 673 C CA . SER A 1 90 ? 13.052 6.077 -8.538 1.00 94.56 90 SER A CA 1
ATOM 674 C C . SER A 1 90 ? 12.622 5.539 -7.177 1.00 94.56 90 SER A C 1
ATOM 676 O O . SER A 1 90 ? 11.600 4.874 -7.040 1.00 94.56 90 SER A O 1
ATOM 678 N N . ALA A 1 91 ? 13.308 5.951 -6.108 1.00 92.69 91 ALA A N 1
ATOM 679 C CA . ALA A 1 91 ? 12.829 5.724 -4.739 1.00 92.69 91 ALA A CA 1
ATOM 680 C C . ALA A 1 91 ? 11.485 6.427 -4.446 1.00 92.69 91 ALA A C 1
ATOM 682 O O . ALA A 1 91 ? 10.854 6.176 -3.413 1.00 92.69 91 ALA A O 1
ATOM 683 N N . ALA A 1 92 ? 11.056 7.349 -5.313 1.00 93.38 92 ALA A N 1
ATOM 684 C CA . ALA A 1 92 ? 9.762 8.013 -5.228 1.00 93.38 92 ALA A CA 1
ATOM 685 C C . ALA A 1 92 ? 8.615 7.193 -5.845 1.00 93.38 92 ALA A C 1
ATOM 687 O O . ALA A 1 92 ? 7.463 7.578 -5.651 1.00 93.38 92 ALA A O 1
ATOM 688 N N . ASP A 1 93 ? 8.902 6.070 -6.514 1.00 94.38 93 ASP A N 1
ATOM 689 C CA . ASP A 1 93 ? 7.880 5.202 -7.101 1.00 94.38 93 ASP A CA 1
ATOM 690 C C . ASP A 1 93 ? 6.957 4.633 -6.012 1.00 94.38 93 ASP A C 1
ATOM 692 O O . ASP A 1 93 ? 7.391 4.294 -4.904 1.00 94.38 93 ASP A O 1
ATOM 696 N N . ARG A 1 94 ? 5.651 4.567 -6.281 1.00 92.44 94 ARG A N 1
ATOM 697 C CA . ARG A 1 94 ? 4.644 4.081 -5.321 1.00 92.44 94 ARG A CA 1
ATOM 698 C C . ARG A 1 94 ? 3.704 3.099 -5.990 1.00 92.44 94 ARG A C 1
ATOM 700 O O . ARG A 1 94 ? 3.194 3.393 -7.061 1.00 92.44 94 ARG A O 1
ATOM 707 N N . PHE A 1 95 ? 3.395 2.008 -5.298 1.00 94.25 95 PHE A N 1
ATOM 708 C CA . PHE A 1 95 ? 2.456 0.981 -5.744 1.00 94.25 95 PHE A CA 1
ATOM 709 C C . PHE A 1 95 ? 1.429 0.760 -4.638 1.00 94.25 95 PHE A C 1
ATOM 711 O O . PHE A 1 95 ? 1.793 0.386 -3.524 1.00 94.25 95 PHE A O 1
ATOM 718 N N . ASN A 1 96 ? 0.157 1.037 -4.919 1.00 93.31 96 ASN A N 1
ATOM 719 C CA . ASN A 1 96 ? -0.919 0.912 -3.940 1.00 93.31 96 ASN A CA 1
ATOM 720 C C . ASN A 1 96 ? -2.019 0.013 -4.491 1.00 93.31 96 ASN A C 1
ATOM 722 O O . ASN A 1 96 ? -2.686 0.385 -5.455 1.00 93.31 96 ASN A O 1
ATOM 726 N N . TYR A 1 97 ? -2.242 -1.135 -3.855 1.00 95.31 97 TYR A N 1
ATOM 727 C CA . TYR A 1 97 ? -3.383 -1.988 -4.172 1.00 95.31 97 TYR A CA 1
ATOM 728 C C . TYR A 1 97 ? -4.700 -1.266 -3.903 1.00 95.31 97 TYR A C 1
ATOM 730 O O . TYR A 1 97 ? -4.873 -0.621 -2.864 1.00 95.31 97 TYR A O 1
ATOM 738 N N . ILE A 1 98 ? -5.634 -1.384 -4.844 1.00 94.06 98 ILE A N 1
ATOM 739 C CA . ILE A 1 98 ? -6.971 -0.820 -4.701 1.00 94.06 98 ILE A CA 1
ATOM 740 C C . ILE A 1 98 ? -7.751 -1.685 -3.716 1.00 94.06 98 ILE A C 1
ATOM 742 O O . ILE A 1 98 ? -7.831 -2.903 -3.855 1.00 94.06 98 ILE A O 1
ATOM 746 N N . LYS A 1 99 ? -8.326 -1.041 -2.701 1.00 93.19 99 LYS A N 1
ATOM 747 C CA . LYS A 1 99 ? -9.100 -1.713 -1.662 1.00 93.19 99 LYS A CA 1
ATOM 748 C C . LYS A 1 99 ? -10.580 -1.734 -2.029 1.00 93.19 99 LYS A C 1
ATOM 750 O O . LYS A 1 99 ? -11.293 -0.752 -1.842 1.00 93.19 99 LYS A O 1
ATOM 755 N N . ASP A 1 100 ? -11.044 -2.877 -2.503 1.00 93.06 100 ASP A N 1
ATOM 756 C CA . ASP A 1 100 ? -12.436 -3.141 -2.858 1.00 93.06 100 ASP A CA 1
ATOM 757 C C . ASP A 1 100 ? -12.874 -4.565 -2.458 1.00 93.06 100 ASP A C 1
ATOM 759 O O . ASP A 1 100 ? -12.157 -5.285 -1.758 1.00 93.06 100 ASP A O 1
ATOM 763 N N . GLN A 1 101 ? -14.075 -4.969 -2.879 1.00 93.88 101 GLN A N 1
ATOM 764 C CA . GLN A 1 101 ? -14.600 -6.309 -2.613 1.00 93.88 101 GLN A CA 1
ATOM 765 C C . GLN A 1 101 ? -13.756 -7.413 -3.274 1.00 93.88 101 GLN A C 1
ATOM 767 O O . GLN A 1 101 ? -13.633 -8.493 -2.697 1.00 93.88 101 GLN A O 1
ATOM 772 N N . ASN A 1 102 ? -13.179 -7.152 -4.452 1.00 95.69 102 ASN A N 1
ATOM 773 C CA . ASN A 1 102 ? -12.366 -8.128 -5.173 1.00 95.69 102 ASN A CA 1
ATOM 774 C C . ASN A 1 102 ? -10.973 -8.284 -4.543 1.00 95.69 102 ASN A C 1
ATOM 776 O O . ASN A 1 102 ? -10.369 -9.346 -4.617 1.00 95.69 102 ASN A O 1
ATOM 780 N N . SER A 1 103 ? -10.487 -7.259 -3.846 1.00 95.62 103 SER A N 1
ATOM 781 C CA . SER A 1 103 ? -9.207 -7.289 -3.132 1.00 95.62 103 SER A CA 1
ATOM 782 C C . SER A 1 103 ? -9.210 -8.083 -1.819 1.00 95.62 103 SER A C 1
ATOM 784 O O . SER A 1 103 ? -8.165 -8.212 -1.179 1.00 95.62 103 SER A O 1
ATOM 786 N N . LEU A 1 104 ? -10.359 -8.632 -1.395 1.00 96.00 104 LEU A N 1
ATOM 787 C CA . LEU A 1 104 ? -10.485 -9.455 -0.187 1.00 96.00 104 LEU A CA 1
ATOM 788 C C . LEU A 1 104 ? -9.898 -10.863 -0.401 1.00 96.00 104 LEU A C 1
ATOM 790 O O . LEU A 1 104 ? -10.607 -11.869 -0.405 1.00 96.00 104 LEU A O 1
ATOM 794 N N . VAL A 1 105 ? -8.582 -10.931 -0.565 1.00 96.88 105 VAL A N 1
ATOM 795 C CA . VAL A 1 105 ? -7.823 -12.171 -0.745 1.00 96.88 105 VAL A CA 1
ATOM 796 C C . VAL A 1 105 ? -6.893 -12.423 0.438 1.00 96.88 105 VAL A C 1
ATOM 798 O O . VAL A 1 105 ? -6.596 -11.521 1.228 1.00 96.88 105 VAL A O 1
ATOM 801 N N . GLY A 1 106 ? -6.484 -13.682 0.611 1.00 95.94 106 GLY A N 1
ATOM 802 C CA . GLY A 1 106 ? -5.510 -14.054 1.638 1.00 95.94 106 GLY A CA 1
ATOM 803 C C . GLY A 1 106 ? -4.134 -13.411 1.394 1.00 95.94 106 GLY A C 1
ATOM 804 O O . GLY A 1 106 ? -3.910 -12.806 0.345 1.00 95.94 106 GLY A O 1
ATOM 805 N N . PRO A 1 107 ? -3.187 -13.528 2.341 1.00 95.06 107 PRO A N 1
ATOM 806 C CA . PRO A 1 107 ? -1.860 -12.938 2.190 1.00 95.06 107 PRO A CA 1
ATOM 807 C C . PRO A 1 107 ? -1.127 -13.446 0.942 1.00 95.06 107 PRO A C 1
ATOM 809 O O . PRO A 1 107 ? -1.047 -14.654 0.719 1.00 95.06 107 PRO A O 1
ATOM 812 N N . PHE A 1 108 ? -0.513 -12.537 0.189 1.00 95.75 108 PHE A N 1
ATOM 813 C CA . PHE A 1 108 ? 0.245 -12.848 -1.028 1.00 95.75 108 PHE A CA 1
ATOM 814 C C . PHE A 1 108 ? 1.578 -12.086 -1.057 1.00 95.75 108 PHE A C 1
ATOM 816 O O . PHE A 1 108 ? 1.840 -11.227 -0.210 1.00 95.75 108 PHE A O 1
ATOM 823 N N . THR A 1 109 ? 2.471 -12.456 -1.975 1.00 95.62 109 THR A N 1
ATOM 824 C CA . THR A 1 109 ? 3.654 -11.644 -2.302 1.00 95.62 109 THR A CA 1
ATOM 825 C C . THR A 1 109 ? 3.296 -10.814 -3.521 1.00 95.62 109 THR A C 1
ATOM 827 O O . THR A 1 109 ? 2.885 -11.409 -4.507 1.00 95.62 109 THR A O 1
ATOM 830 N N . ALA A 1 110 ? 3.438 -9.492 -3.447 1.00 95.94 110 ALA A N 1
ATOM 831 C CA . ALA A 1 110 ? 3.169 -8.626 -4.591 1.00 95.94 110 ALA A CA 1
ATOM 832 C C . ALA A 1 110 ? 4.046 -9.008 -5.788 1.00 95.94 110 ALA A C 1
ATOM 834 O O . ALA A 1 110 ? 5.244 -9.223 -5.619 1.00 95.94 110 ALA A O 1
ATOM 835 N N . ASP A 1 111 ? 3.467 -9.032 -6.975 1.00 96.62 111 ASP A N 1
ATOM 836 C CA . ASP A 1 111 ? 4.185 -9.245 -8.223 1.00 96.62 111 ASP A CA 1
ATOM 837 C C . ASP A 1 111 ? 3.973 -8.030 -9.127 1.00 96.62 111 ASP A C 1
ATOM 839 O O . ASP A 1 111 ? 2.865 -7.769 -9.594 1.00 96.62 111 ASP A O 1
ATOM 843 N N . ILE A 1 112 ? 5.015 -7.214 -9.288 1.00 95.69 112 ILE A N 1
ATOM 844 C CA . ILE A 1 112 ? 4.919 -5.898 -9.927 1.00 95.69 112 ILE A CA 1
ATOM 845 C C . ILE A 1 112 ? 5.709 -5.919 -11.229 1.00 95.69 112 ILE A C 1
ATOM 847 O O . ILE A 1 112 ? 6.896 -5.609 -11.251 1.00 95.69 112 ILE A O 1
ATOM 851 N N . ASN A 1 113 ? 5.032 -6.238 -12.326 1.00 95.38 113 ASN A N 1
ATOM 852 C CA . ASN A 1 113 ? 5.653 -6.297 -13.645 1.00 95.38 113 ASN A CA 1
ATOM 853 C C . ASN A 1 113 ? 5.823 -4.896 -14.240 1.00 95.38 113 ASN A C 1
ATOM 855 O O . ASN A 1 113 ? 4.857 -4.238 -14.628 1.00 95.38 113 ASN A O 1
ATOM 859 N N . LEU A 1 114 ? 7.070 -4.434 -14.335 1.00 95.81 114 LEU A N 1
ATOM 860 C CA . LEU A 1 114 ? 7.408 -3.104 -14.838 1.00 95.81 114 LEU A CA 1
ATOM 861 C C . LEU A 1 114 ? 7.886 -3.199 -16.286 1.00 95.81 114 LEU A C 1
ATOM 863 O O . LEU A 1 114 ? 9.070 -3.402 -16.565 1.00 95.81 114 LEU A O 1
ATOM 867 N N . ALA A 1 115 ? 6.946 -3.069 -17.219 1.00 96.12 115 ALA A N 1
ATOM 868 C CA . ALA A 1 115 ? 7.237 -3.142 -18.645 1.00 96.12 115 ALA A CA 1
ATOM 869 C C . ALA A 1 115 ? 8.014 -1.906 -19.118 1.00 96.12 115 ALA A C 1
ATOM 871 O O . ALA A 1 115 ? 7.513 -0.777 -19.059 1.00 96.12 115 ALA A O 1
ATOM 872 N N . VAL A 1 116 ? 9.221 -2.120 -19.645 1.00 96.75 116 VAL A N 1
ATOM 873 C CA . VAL A 1 116 ? 9.969 -1.083 -20.357 1.00 96.75 116 VAL A CA 1
ATOM 874 C C . VAL A 1 116 ? 9.401 -0.992 -21.767 1.00 96.75 116 VAL A C 1
ATOM 876 O O . VAL A 1 116 ? 9.527 -1.916 -22.563 1.00 96.75 116 VAL A O 1
ATOM 879 N N . THR A 1 117 ? 8.751 0.118 -22.092 1.00 95.56 117 THR A N 1
ATOM 880 C CA . THR A 1 117 ? 8.076 0.308 -23.385 1.00 95.56 117 THR A CA 1
ATOM 881 C C . THR A 1 117 ? 8.848 1.213 -24.328 1.00 95.56 117 THR A C 1
ATOM 883 O O . THR A 1 117 ? 8.542 1.262 -25.518 1.00 95.56 117 THR A O 1
ATOM 886 N N . GLN A 1 118 ? 9.867 1.911 -23.826 1.00 95.38 118 GLN A N 1
ATOM 887 C CA . GLN A 1 118 ? 10.750 2.711 -24.659 1.00 95.38 118 GLN A CA 1
ATOM 888 C C . GLN A 1 118 ? 12.169 2.717 -24.106 1.00 95.38 118 GLN A C 1
ATOM 890 O O . GLN A 1 118 ? 12.378 2.958 -22.921 1.00 95.38 118 GLN A O 1
ATOM 895 N N . VAL A 1 119 ? 13.128 2.524 -25.008 1.00 95.81 119 VAL A N 1
ATOM 896 C CA . VAL A 1 119 ? 14.511 2.991 -24.887 1.00 95.81 119 VAL A CA 1
ATOM 897 C C . VAL A 1 119 ? 14.858 3.550 -26.259 1.00 95.81 119 VAL A C 1
ATOM 899 O O . VAL A 1 119 ? 15.142 2.782 -27.175 1.00 95.81 119 VAL A O 1
ATOM 902 N N . ALA A 1 120 ? 14.724 4.862 -26.446 1.00 94.00 120 ALA A N 1
ATOM 903 C CA . ALA A 1 120 ? 14.862 5.480 -27.765 1.00 94.00 120 ALA A CA 1
ATOM 904 C C . ALA A 1 120 ? 15.701 6.757 -27.724 1.00 94.00 120 ALA A C 1
ATOM 906 O O . ALA A 1 120 ? 15.444 7.672 -26.935 1.00 94.00 120 ALA A O 1
ATOM 907 N N . ASP A 1 121 ? 16.692 6.815 -28.606 1.00 89.25 121 ASP A N 1
ATOM 908 C CA . ASP A 1 121 ? 17.464 8.014 -28.887 1.00 89.25 121 ASP A CA 1
ATOM 909 C C . ASP A 1 121 ? 16.613 9.010 -29.703 1.00 89.25 121 ASP A C 1
ATOM 911 O O . ASP A 1 121 ? 15.748 8.648 -30.503 1.00 89.25 121 ASP A O 1
ATOM 915 N N . SER A 1 122 ? 16.888 10.294 -29.509 1.00 88.75 122 SER A N 1
ATOM 916 C CA . SER A 1 122 ? 16.404 11.418 -30.310 1.00 88.75 122 SER A CA 1
ATOM 917 C C . SER A 1 122 ? 16.647 11.304 -31.823 1.00 88.75 122 SER A C 1
ATOM 919 O O . SER A 1 122 ? 15.942 11.957 -32.590 1.00 88.75 122 SER A O 1
ATOM 921 N N . ASP A 1 123 ? 17.621 10.507 -32.272 1.00 86.19 123 ASP A N 1
ATOM 922 C CA . ASP A 1 123 ? 17.858 10.226 -33.696 1.00 86.19 123 ASP A CA 1
ATOM 923 C C . ASP A 1 123 ? 17.215 8.923 -34.198 1.00 86.19 123 ASP A C 1
ATOM 925 O O . ASP A 1 123 ? 17.545 8.442 -35.282 1.00 86.19 123 ASP A O 1
ATOM 929 N N . LEU A 1 124 ? 16.219 8.424 -33.458 1.00 84.62 124 LEU A N 1
ATOM 930 C CA . LEU A 1 124 ? 15.348 7.296 -33.808 1.00 84.62 124 LEU A CA 1
ATOM 931 C C . LEU A 1 124 ? 16.013 5.916 -33.741 1.00 84.62 124 LEU A C 1
ATOM 933 O O . LEU A 1 124 ? 15.394 4.922 -34.128 1.00 84.62 124 LEU A O 1
ATOM 937 N N . VAL A 1 125 ? 17.232 5.814 -33.205 1.00 88.25 125 VAL A N 1
ATOM 938 C CA . VAL A 1 125 ? 17.787 4.520 -32.796 1.00 88.25 125 VAL A CA 1
ATOM 939 C C . VAL A 1 125 ? 17.071 4.064 -31.526 1.00 88.25 125 VAL A C 1
ATOM 941 O O . VAL A 1 125 ? 17.120 4.733 -30.496 1.00 88.25 125 VAL A O 1
ATOM 944 N N . ALA A 1 126 ? 16.397 2.919 -31.595 1.00 92.06 126 ALA A N 1
ATOM 945 C CA . ALA A 1 126 ? 15.623 2.373 -30.488 1.00 92.06 126 ALA A CA 1
ATOM 946 C C . ALA A 1 126 ? 16.093 0.968 -30.108 1.00 92.06 126 ALA A C 1
ATOM 948 O O . ALA A 1 126 ? 16.544 0.189 -30.951 1.00 92.06 126 ALA A O 1
ATOM 949 N N . GLY A 1 127 ? 15.955 0.645 -28.824 1.00 89.25 127 GLY A N 1
ATOM 950 C CA . GLY A 1 127 ? 16.120 -0.709 -28.320 1.00 89.25 127 GLY A CA 1
ATOM 951 C C . GLY A 1 127 ? 15.078 -1.651 -28.922 1.00 89.25 127 GLY A C 1
ATOM 952 O O . GLY A 1 127 ? 13.923 -1.283 -29.135 1.00 89.25 127 GLY A O 1
ATOM 953 N N . ILE A 1 128 ? 15.497 -2.886 -29.175 1.00 82.56 128 ILE A N 1
ATOM 954 C CA . ILE A 1 128 ? 14.628 -3.994 -29.580 1.00 82.56 128 ILE A CA 1
ATOM 955 C C . ILE A 1 128 ? 14.542 -4.995 -28.425 1.00 82.56 128 ILE A C 1
ATOM 957 O O . ILE A 1 128 ? 15.502 -5.130 -27.671 1.00 82.56 128 ILE A O 1
ATOM 961 N N . ASN A 1 129 ? 13.419 -5.710 -28.303 1.00 86.81 129 ASN A N 1
ATOM 962 C CA . ASN A 1 129 ? 13.175 -6.686 -27.228 1.00 86.81 129 ASN A CA 1
ATOM 963 C C . ASN A 1 129 ? 13.333 -6.082 -25.820 1.00 86.81 129 ASN A C 1
ATOM 965 O O . ASN A 1 129 ? 14.140 -6.547 -25.017 1.00 86.81 129 ASN A O 1
ATOM 969 N N . LEU A 1 130 ? 12.582 -5.014 -25.544 1.00 94.62 130 LEU A N 1
ATOM 970 C CA . LEU A 1 130 ? 12.621 -4.344 -24.247 1.00 94.62 130 LEU A CA 1
ATOM 971 C C . LEU A 1 130 ? 12.126 -5.279 -23.123 1.00 94.62 130 LEU A C 1
ATOM 973 O O . LEU A 1 130 ? 11.165 -6.022 -23.339 1.00 94.62 130 LEU A O 1
ATOM 977 N N . PRO A 1 131 ? 12.780 -5.271 -21.948 1.00 95.06 131 PRO A N 1
ATOM 978 C CA . PRO A 1 131 ? 12.481 -6.212 -20.876 1.00 95.06 131 PRO A CA 1
ATOM 979 C C . PRO A 1 131 ? 11.258 -5.802 -20.047 1.00 95.06 131 PRO A C 1
ATOM 981 O O . PRO A 1 131 ? 10.803 -4.656 -20.068 1.00 95.06 131 PRO A O 1
ATOM 984 N N . ILE A 1 132 ? 10.785 -6.749 -19.242 1.00 95.00 132 ILE A N 1
ATOM 985 C CA . ILE A 1 132 ? 9.951 -6.491 -18.066 1.00 95.00 132 ILE A CA 1
ATOM 986 C C . ILE A 1 132 ? 10.867 -6.622 -16.849 1.00 95.00 132 ILE A C 1
ATOM 988 O O . ILE A 1 132 ? 11.639 -7.576 -16.759 1.00 95.00 132 ILE A O 1
ATOM 992 N N . ILE A 1 133 ? 10.828 -5.645 -15.946 1.00 93.81 133 ILE A N 1
ATOM 993 C CA . ILE A 1 133 ? 11.555 -5.710 -14.678 1.00 93.81 133 ILE A CA 1
ATOM 994 C C . ILE A 1 133 ? 10.624 -6.329 -13.634 1.00 93.81 133 ILE A C 1
ATOM 996 O O . ILE A 1 133 ? 9.514 -5.836 -13.436 1.00 93.81 133 ILE A O 1
ATOM 1000 N N . GLU A 1 134 ? 11.103 -7.372 -12.960 1.00 91.75 134 GLU A N 1
ATOM 1001 C CA . GLU A 1 134 ? 10.364 -8.147 -11.956 1.00 91.75 134 GLU A CA 1
ATOM 1002 C C . GLU A 1 134 ? 11.060 -7.999 -10.585 1.00 91.75 134 GLU A C 1
ATOM 1004 O O . GLU A 1 134 ? 11.888 -8.832 -10.201 1.00 91.75 134 GLU A O 1
ATOM 1009 N N . PRO A 1 135 ? 10.836 -6.887 -9.859 1.00 90.75 135 PRO A N 1
ATOM 1010 C CA . PRO A 1 135 ? 11.408 -6.682 -8.536 1.00 90.75 135 PRO A CA 1
ATOM 1011 C C . PRO A 1 135 ? 10.874 -7.706 -7.528 1.00 90.75 135 PRO A C 1
ATOM 1013 O O . PRO A 1 135 ? 9.747 -8.189 -7.623 1.00 90.75 135 PRO A O 1
ATOM 1016 N N . SER A 1 136 ? 11.663 -7.984 -6.491 1.00 88.75 136 SER A N 1
ATOM 1017 C CA . SER A 1 136 ? 11.211 -8.816 -5.380 1.00 88.75 136 SER A CA 1
ATOM 1018 C C . SER A 1 136 ? 10.069 -8.140 -4.611 1.00 88.75 136 SER A C 1
ATOM 1020 O O . SER A 1 136 ? 10.184 -7.023 -4.106 1.00 88.75 136 SER A O 1
ATOM 1022 N N . GLY A 1 137 ? 8.944 -8.844 -4.515 1.00 89.00 137 GLY A N 1
ATOM 1023 C CA . GLY A 1 137 ? 7.734 -8.340 -3.880 1.00 89.00 137 GLY A CA 1
ATOM 1024 C C . GLY A 1 137 ? 7.745 -8.326 -2.356 1.00 89.00 137 GLY A C 1
ATOM 1025 O O . GLY A 1 137 ? 8.317 -9.198 -1.697 1.00 89.00 137 GLY A O 1
ATOM 1026 N N . ALA A 1 138 ? 6.998 -7.383 -1.781 1.00 88.19 138 ALA A N 1
ATOM 1027 C CA . ALA A 1 138 ? 6.654 -7.382 -0.362 1.00 88.19 138 ALA A CA 1
ATOM 1028 C C . ALA A 1 138 ? 5.446 -8.290 -0.073 1.00 88.19 138 ALA A C 1
ATOM 1030 O O . ALA A 1 138 ? 4.599 -8.538 -0.934 1.00 88.19 138 ALA A O 1
ATOM 1031 N N . LYS A 1 139 ? 5.331 -8.766 1.173 1.00 90.31 139 LYS A N 1
ATOM 1032 C CA . LYS A 1 139 ? 4.137 -9.487 1.636 1.00 90.31 139 LYS A CA 1
ATOM 1033 C C . LYS A 1 139 ? 2.988 -8.514 1.885 1.00 90.31 139 LYS A C 1
ATOM 1035 O O . LYS A 1 139 ? 3.099 -7.650 2.751 1.00 90.31 139 LYS A O 1
ATOM 1040 N N . ILE A 1 140 ? 1.873 -8.715 1.191 1.00 91.69 140 ILE A N 1
ATOM 1041 C CA . ILE A 1 140 ? 0.667 -7.889 1.288 1.00 91.69 140 ILE A CA 1
ATOM 1042 C C . ILE A 1 140 ? -0.423 -8.638 2.054 1.00 91.69 140 ILE A C 1
ATOM 1044 O O . ILE A 1 140 ? -0.546 -9.863 1.970 1.00 91.69 140 ILE A O 1
ATOM 1048 N N . ARG A 1 141 ? -1.208 -7.893 2.840 1.00 92.44 141 ARG A N 1
ATOM 1049 C CA . ARG A 1 141 ? -2.352 -8.405 3.602 1.00 92.44 141 ARG A CA 1
ATOM 1050 C C . ARG A 1 141 ? -3.528 -7.451 3.471 1.00 92.44 141 ARG A C 1
ATOM 1052 O O . ARG A 1 141 ? -3.370 -6.246 3.660 1.00 92.44 141 ARG A O 1
ATOM 1059 N N . PHE A 1 142 ? -4.720 -7.990 3.238 1.00 94.31 142 PHE A N 1
ATOM 1060 C CA . PHE A 1 142 ? -5.940 -7.201 3.343 1.00 94.31 142 PHE A CA 1
ATOM 1061 C C . PHE A 1 142 ? -6.245 -6.929 4.825 1.00 94.31 142 PHE A C 1
ATOM 1063 O O . PHE A 1 142 ? -6.737 -7.806 5.535 1.00 94.31 142 PHE A O 1
ATOM 1070 N N . GLY A 1 143 ? -5.921 -5.723 5.299 1.00 92.56 143 GLY A N 1
ATOM 1071 C CA . GLY A 1 143 ? -6.124 -5.296 6.687 1.00 92.56 143 GLY A CA 1
ATOM 1072 C C . GLY A 1 143 ? -7.470 -4.612 6.946 1.00 92.56 143 GLY A C 1
ATOM 1073 O O . GLY A 1 143 ? -8.126 -4.137 6.021 1.00 92.56 143 GLY A O 1
ATOM 1074 N N . ARG A 1 144 ? -7.888 -4.539 8.210 1.00 93.75 144 ARG A N 1
ATOM 1075 C CA . ARG A 1 144 ? -8.928 -3.625 8.703 1.00 93.75 144 ARG A CA 1
ATOM 1076 C C . ARG A 1 144 ? -8.735 -3.332 10.189 1.00 93.75 144 ARG A C 1
ATOM 1078 O O . ARG A 1 144 ? -8.254 -4.190 10.921 1.00 93.75 144 ARG A O 1
ATOM 1085 N N . ALA A 1 145 ? -9.205 -2.186 10.652 1.00 94.88 145 ALA A N 1
ATOM 1086 C CA . ALA A 1 145 ? -9.403 -1.898 12.063 1.00 94.88 145 ALA A CA 1
ATOM 1087 C C . ALA A 1 145 ? -10.860 -2.176 12.470 1.00 94.88 145 ALA A C 1
ATOM 1089 O O . ALA A 1 145 ? -11.793 -1.984 11.687 1.00 94.88 145 ALA A O 1
ATOM 1090 N N . VAL A 1 146 ? -11.067 -2.630 13.705 1.00 96.19 146 VAL A N 1
ATOM 1091 C CA . VAL A 1 146 ? -12.391 -2.899 14.279 1.00 96.19 146 VAL A CA 1
ATOM 1092 C C . VAL A 1 146 ? -12.460 -2.297 15.675 1.00 96.19 146 VAL A C 1
ATOM 1094 O O . VAL A 1 146 ? -11.771 -2.759 16.578 1.00 96.19 146 VAL A O 1
ATOM 1097 N N . LEU A 1 147 ? -13.321 -1.298 15.867 1.00 97.69 147 LEU A N 1
ATOM 1098 C CA . LEU A 1 147 ? -13.625 -0.738 17.184 1.00 97.69 147 LEU A CA 1
ATOM 1099 C C . LEU A 1 147 ? -14.750 -1.548 17.835 1.00 97.69 147 LEU A C 1
ATOM 1101 O O . LEU A 1 147 ? -15.810 -1.733 17.237 1.00 97.69 147 LEU A O 1
ATOM 1105 N N . LYS A 1 148 ? -14.533 -2.032 19.059 1.00 97.69 148 LYS A N 1
ATOM 1106 C CA . LYS A 1 148 ? -15.553 -2.772 19.806 1.00 97.69 148 LYS A CA 1
ATOM 1107 C C . LYS A 1 148 ? -16.410 -1.830 20.638 1.00 97.69 148 LYS A C 1
ATOM 1109 O O . LYS A 1 148 ? -15.958 -0.794 21.122 1.00 97.69 148 LYS A O 1
ATOM 1114 N N . ASN A 1 149 ? -17.650 -2.247 20.867 1.00 97.19 149 ASN A N 1
ATOM 1115 C CA . ASN A 1 149 ? -18.506 -1.606 21.856 1.00 97.19 149 ASN A CA 1
ATOM 1116 C C . ASN A 1 149 ? -17.927 -1.804 23.260 1.00 97.19 149 ASN A C 1
ATOM 1118 O O . ASN A 1 149 ? -17.335 -2.847 23.555 1.00 97.19 149 ASN A O 1
ATOM 1122 N N . ALA A 1 150 ? -18.162 -0.837 24.139 1.00 95.94 150 ALA A N 1
ATOM 1123 C CA . ALA A 1 150 ? -17.794 -0.940 25.543 1.00 95.94 150 ALA A CA 1
ATOM 1124 C C . ALA A 1 150 ? -18.910 -0.413 26.437 1.00 95.94 150 ALA A C 1
ATOM 1126 O O . ALA A 1 150 ? -19.736 0.399 26.031 1.00 95.94 150 ALA A O 1
ATOM 1127 N N . PHE A 1 151 ? -18.927 -0.881 27.676 1.00 94.25 151 PHE A N 1
ATOM 1128 C CA . PHE A 1 151 ? -19.925 -0.501 28.664 1.00 94.25 151 PHE A CA 1
ATOM 1129 C C . PHE A 1 151 ? -19.279 -0.403 30.039 1.00 94.25 151 PHE A C 1
ATOM 1131 O O . PHE A 1 151 ? -18.449 -1.241 30.400 1.00 94.25 151 PHE A O 1
ATOM 1138 N N . GLY A 1 152 ? -19.673 0.609 30.805 1.00 91.69 152 GLY A N 1
ATOM 1139 C CA . GLY A 1 152 ? -19.119 0.849 32.129 1.00 91.69 152 GLY A CA 1
ATOM 1140 C C . GLY A 1 152 ? -19.969 1.772 32.999 1.00 91.69 152 GLY A C 1
ATOM 1141 O O . GLY A 1 152 ? -21.007 2.285 32.564 1.00 91.69 152 GLY A O 1
ATOM 1142 N N . PRO A 1 153 ? -19.549 1.968 34.259 1.00 89.62 153 PRO A N 1
ATOM 1143 C CA . PRO A 1 153 ? -20.200 2.901 35.164 1.00 89.62 153 PRO A CA 1
ATOM 1144 C C . PRO A 1 153 ? -20.009 4.345 34.685 1.00 89.62 153 PRO A C 1
ATOM 1146 O O . PRO A 1 153 ? -19.006 4.690 34.075 1.00 89.62 153 PRO A O 1
ATOM 1149 N N . ASP A 1 154 ? -20.956 5.205 35.032 1.00 87.38 154 ASP A N 1
ATOM 1150 C CA . ASP A 1 154 ? -20.964 6.649 34.757 1.00 87.38 154 ASP A CA 1
ATOM 1151 C C . ASP A 1 154 ? -19.914 7.447 35.556 1.00 87.38 154 ASP A C 1
ATOM 1153 O O . ASP A 1 154 ? -19.754 8.641 35.349 1.00 87.38 154 ASP A O 1
ATOM 1157 N N . LYS A 1 155 ? -19.190 6.796 36.475 1.00 90.19 155 LYS A N 1
ATOM 1158 C CA . LYS A 1 155 ? -18.196 7.424 37.367 1.00 90.19 155 LYS A CA 1
ATOM 1159 C C . LYS A 1 155 ? -16.747 7.070 37.034 1.00 90.19 155 LYS A C 1
ATOM 1161 O O . LYS A 1 155 ? -15.850 7.450 37.782 1.00 90.19 155 LYS A O 1
ATOM 1166 N N . GLN A 1 156 ? -16.507 6.290 35.981 1.00 92.62 156 GLN A N 1
ATOM 1167 C CA . GLN A 1 156 ? -15.160 5.870 35.592 1.00 92.62 156 GLN A CA 1
ATOM 1168 C C . GLN A 1 156 ? -14.942 6.058 34.098 1.00 92.62 156 GLN A C 1
ATOM 1170 O O . GLN A 1 156 ? -15.868 5.929 33.300 1.00 92.62 156 GLN A O 1
ATOM 1175 N N . ASN A 1 157 ? -13.695 6.355 33.736 1.00 95.94 157 ASN A N 1
ATOM 1176 C CA . ASN A 1 157 ? -13.283 6.412 32.343 1.00 95.94 157 ASN A CA 1
ATOM 1177 C C . ASN A 1 157 ? -13.528 5.055 31.681 1.00 95.94 157 ASN A C 1
ATOM 1179 O O . ASN A 1 157 ? -13.282 4.005 32.281 1.00 95.94 157 ASN A O 1
ATOM 1183 N N . LEU A 1 158 ? -14.001 5.085 30.440 1.00 96.19 158 LEU A N 1
ATOM 1184 C CA . LEU A 1 158 ? -14.375 3.887 29.704 1.00 96.19 158 LEU A CA 1
ATOM 1185 C C . LEU A 1 158 ? -13.338 3.590 28.626 1.00 96.19 158 LEU A C 1
ATOM 1187 O O . LEU A 1 158 ? -13.102 4.397 27.731 1.00 96.19 158 LEU A O 1
ATOM 1191 N N . ALA A 1 159 ? -12.732 2.412 28.718 1.00 97.31 159 ALA A N 1
ATOM 1192 C CA . ALA A 1 159 ? -11.821 1.880 27.718 1.00 97.31 159 ALA A CA 1
ATOM 1193 C C . ALA A 1 159 ? -12.616 1.134 26.629 1.00 97.31 159 ALA A C 1
ATOM 1195 O O . ALA A 1 159 ? -13.310 0.159 26.926 1.00 97.31 159 ALA A O 1
ATOM 1196 N N . MET A 1 160 ? -12.528 1.605 25.385 1.00 97.75 160 MET A N 1
ATOM 1197 C CA . MET A 1 160 ? -13.063 0.948 24.195 1.00 97.75 160 MET A CA 1
ATOM 1198 C C . MET A 1 160 ? -11.935 0.259 23.418 1.00 97.75 160 MET A C 1
ATOM 1200 O O . MET A 1 160 ? -11.152 0.944 22.750 1.00 97.75 160 MET A O 1
ATOM 1204 N N . PRO A 1 161 ? -11.848 -1.080 23.460 1.00 97.38 161 PRO A N 1
ATOM 1205 C CA . PRO A 1 161 ? -10.801 -1.790 22.745 1.00 97.38 161 PRO A CA 1
ATOM 1206 C C . PRO A 1 161 ? -11.055 -1.754 21.237 1.00 97.38 161 PRO A C 1
ATOM 1208 O O . PRO A 1 161 ? -12.193 -1.896 20.778 1.00 97.38 161 PRO A O 1
ATOM 1211 N N . PHE A 1 162 ? -9.985 -1.638 20.462 1.00 96.62 162 PHE A N 1
ATOM 1212 C CA . PHE A 1 162 ? -10.003 -1.856 19.023 1.00 96.62 162 PHE A CA 1
ATOM 1213 C C . PHE A 1 162 ? -8.919 -2.847 18.608 1.00 96.62 162 PHE A C 1
ATOM 1215 O O . PHE A 1 162 ? -7.935 -3.057 19.316 1.00 96.62 162 PHE A O 1
ATOM 1222 N N . GLU A 1 163 ? -9.137 -3.488 17.466 1.00 95.12 163 GLU A N 1
ATOM 1223 C CA . GLU A 1 163 ? -8.254 -4.516 16.927 1.00 95.12 163 GLU A CA 1
ATOM 1224 C C . GLU A 1 163 ? -7.847 -4.182 15.499 1.00 95.12 163 GLU A C 1
ATOM 1226 O O . GLU A 1 163 ? -8.690 -3.771 14.700 1.00 95.12 163 GLU A O 1
ATOM 1231 N N . LEU A 1 164 ? -6.587 -4.439 15.156 1.00 93.75 164 LEU A N 1
ATOM 1232 C CA . LEU A 1 164 ? -6.151 -4.559 13.772 1.00 93.75 164 LEU A CA 1
ATOM 1233 C C . LEU A 1 164 ? -6.261 -6.023 13.357 1.00 93.75 164 LEU A C 1
ATOM 1235 O O . LEU A 1 164 ? -5.698 -6.917 13.989 1.00 93.75 164 LEU A O 1
ATOM 1239 N N . GLN A 1 165 ? -7.008 -6.275 12.294 1.00 93.94 165 GLN A N 1
ATOM 1240 C CA . GLN A 1 165 ? -7.262 -7.602 11.758 1.00 93.94 165 GLN A CA 1
ATOM 1241 C C . GLN A 1 165 ? -6.802 -7.679 10.306 1.00 93.94 165 GLN A C 1
ATOM 1243 O O . GLN A 1 165 ? -6.766 -6.669 9.607 1.00 93.94 165 GLN A O 1
ATOM 1248 N N . TYR A 1 166 ? -6.512 -8.882 9.825 1.00 94.00 166 TYR A N 1
ATOM 1249 C CA . TYR A 1 166 ? -6.280 -9.144 8.408 1.00 94.00 166 TYR A CA 1
ATOM 1250 C C . TYR A 1 166 ? -7.083 -10.354 7.942 1.00 94.00 166 TYR A C 1
ATOM 1252 O O . TYR A 1 166 ? -7.398 -11.238 8.738 1.00 94.00 166 TYR A O 1
ATOM 1260 N N . TRP A 1 167 ? -7.439 -10.385 6.662 1.00 95.69 167 TRP A N 1
ATOM 1261 C CA . TRP A 1 167 ? -8.081 -11.546 6.055 1.00 95.69 167 TRP A CA 1
ATOM 1262 C C . TRP A 1 167 ? -7.047 -12.651 5.818 1.00 95.69 167 TRP A C 1
ATOM 1264 O O . TRP A 1 167 ? -6.087 -12.458 5.075 1.00 95.69 167 TRP A O 1
ATOM 1274 N N . ASP A 1 168 ? -7.233 -13.811 6.450 1.00 95.38 168 ASP A N 1
ATOM 1275 C CA . ASP A 1 168 ? -6.332 -14.965 6.311 1.00 95.38 168 ASP A CA 1
ATOM 1276 C C . ASP A 1 168 ? -6.678 -15.873 5.113 1.00 95.38 168 ASP A C 1
ATOM 1278 O O . ASP A 1 168 ? -6.022 -16.887 4.893 1.00 95.38 168 ASP A O 1
ATOM 1282 N N . GLY A 1 169 ? -7.698 -15.502 4.331 1.00 95.38 169 GLY A N 1
ATOM 1283 C CA . GLY A 1 169 ? -8.295 -16.322 3.273 1.00 95.38 169 GLY A CA 1
ATOM 1284 C C . GLY A 1 169 ? -9.632 -16.950 3.678 1.00 95.38 169 GLY A C 1
ATOM 1285 O O . GLY A 1 169 ? -10.426 -17.304 2.812 1.00 95.38 169 GLY A O 1
ATOM 1286 N N . THR A 1 170 ? -9.914 -17.047 4.980 1.00 96.06 170 THR A N 1
ATOM 1287 C CA . THR A 1 170 ? -11.133 -17.673 5.522 1.00 96.06 170 THR A CA 1
ATOM 1288 C C . THR A 1 170 ? -11.890 -16.779 6.496 1.00 96.06 170 THR A C 1
ATOM 1290 O O . THR A 1 170 ? -13.121 -16.806 6.545 1.00 96.06 170 THR A O 1
ATOM 1293 N N . ARG A 1 171 ? -11.172 -15.987 7.293 1.00 96.19 171 ARG A N 1
ATOM 1294 C CA . ARG A 1 171 ? -11.732 -15.074 8.285 1.00 96.19 171 ARG A CA 1
ATOM 1295 C C . ARG A 1 171 ? -10.792 -13.905 8.530 1.00 96.19 171 ARG A C 1
ATOM 1297 O O . ARG A 1 171 ? -9.618 -13.921 8.175 1.00 96.19 171 ARG A O 1
ATOM 1304 N N . PHE A 1 172 ? -11.315 -12.895 9.215 1.00 96.12 172 PHE A N 1
ATOM 1305 C CA . PHE A 1 172 ? -10.472 -11.862 9.792 1.00 96.12 172 PHE A CA 1
ATOM 1306 C C . PHE A 1 172 ? -9.813 -12.381 11.073 1.00 96.12 172 PHE A C 1
ATOM 1308 O O . PHE A 1 172 ? -10.501 -12.692 12.047 1.00 96.12 172 PHE A O 1
ATOM 1315 N N . ALA A 1 173 ? -8.488 -12.474 11.055 1.00 95.44 173 ALA A N 1
ATOM 1316 C CA . ALA A 1 173 ? -7.654 -12.852 12.185 1.00 95.44 173 ALA A CA 1
ATOM 1317 C C . ALA A 1 173 ? -6.967 -11.617 12.782 1.00 95.44 173 ALA A C 1
ATOM 1319 O O . ALA A 1 173 ? -6.698 -10.648 12.074 1.00 95.44 173 ALA A O 1
ATOM 1320 N N . LEU A 1 174 ? -6.673 -11.650 14.084 1.00 94.00 174 LEU A N 1
ATOM 1321 C CA . LEU A 1 174 ? -5.925 -10.589 14.761 1.00 94.00 174 LEU A CA 1
ATOM 1322 C C . LEU A 1 174 ? -4.513 -10.471 14.167 1.00 94.00 174 LEU A C 1
ATOM 1324 O O . LEU A 1 174 ? -3.816 -11.478 14.011 1.00 94.00 174 LEU A O 1
ATOM 1328 N N . ASN A 1 175 ? -4.076 -9.250 13.859 1.00 90.56 175 ASN A N 1
ATOM 1329 C CA . ASN A 1 175 ? -2.737 -9.005 13.340 1.00 90.56 175 ASN A CA 1
ATOM 1330 C C . ASN A 1 175 ? -1.707 -8.913 14.476 1.00 90.56 175 ASN A C 1
ATOM 1332 O O . ASN A 1 175 ? -1.359 -7.830 14.930 1.00 90.56 175 ASN A O 1
ATOM 1336 N N . ILE A 1 176 ? -1.196 -10.063 14.917 1.00 87.38 176 ILE A N 1
ATOM 1337 C CA . ILE A 1 176 ? -0.118 -10.134 15.921 1.00 87.38 176 ILE A CA 1
ATOM 1338 C C . ILE A 1 176 ? 1.288 -9.963 15.325 1.00 87.38 176 ILE A C 1
ATOM 1340 O O . ILE A 1 176 ? 2.269 -10.012 16.059 1.00 87.38 176 ILE A O 1
ATOM 1344 N N . LEU A 1 177 ? 1.392 -9.846 13.997 1.00 76.75 177 LEU A N 1
ATOM 1345 C CA . LEU A 1 177 ? 2.665 -9.773 13.268 1.00 76.75 177 LEU A CA 1
ATOM 1346 C C . LEU A 1 177 ? 3.193 -8.342 13.137 1.00 76.75 177 LEU A C 1
ATOM 1348 O O . LEU A 1 177 ? 4.231 -8.132 12.511 1.00 76.75 177 LEU A O 1
ATOM 1352 N N . ASP A 1 178 ? 2.468 -7.397 13.725 1.00 66.62 178 ASP A N 1
ATOM 1353 C CA . ASP A 1 178 ? 2.864 -6.010 13.879 1.00 66.62 178 ASP A CA 1
ATOM 1354 C C . ASP A 1 178 ? 4.219 -5.951 14.601 1.00 66.62 178 ASP A C 1
ATOM 1356 O O . ASP A 1 178 ? 4.373 -6.450 15.721 1.00 66.62 178 ASP A O 1
ATOM 1360 N N . ASN A 1 179 ? 5.235 -5.438 13.915 1.00 60.66 179 ASN A N 1
ATOM 1361 C CA . ASN A 1 179 ? 6.605 -5.368 14.410 1.00 60.66 179 ASN A CA 1
ATOM 1362 C C . ASN A 1 179 ? 7.153 -3.957 14.184 1.00 60.66 179 ASN A C 1
ATOM 1364 O O . ASN A 1 179 ? 6.533 -3.134 13.528 1.00 60.66 179 ASN A O 1
ATOM 1368 N N . THR A 1 180 ? 8.339 -3.657 14.708 1.00 53.28 180 THR A N 1
ATOM 1369 C CA . THR A 1 180 ? 8.913 -2.301 14.646 1.00 53.28 180 THR A CA 1
ATOM 1370 C C . THR A 1 180 ? 9.265 -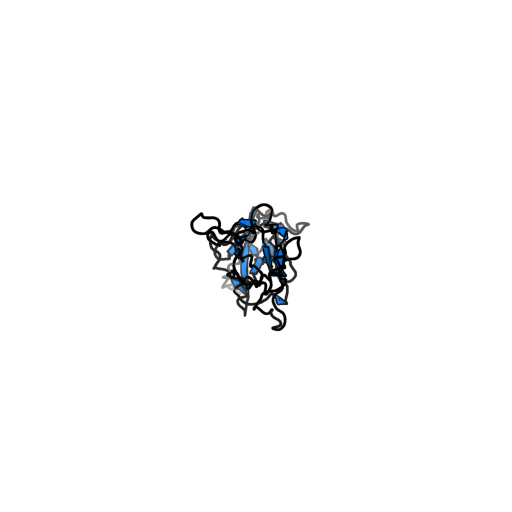1.816 13.232 1.00 53.28 180 THR A C 1
ATOM 1372 O O . THR A 1 180 ? 9.703 -0.680 13.083 1.00 53.28 180 THR A O 1
ATOM 1375 N N . LEU A 1 181 ? 9.133 -2.664 12.204 1.00 54.84 181 LEU A N 1
ATOM 1376 C CA . LEU A 1 181 ? 9.253 -2.286 10.793 1.00 54.84 181 LEU A CA 1
ATOM 1377 C C . LEU A 1 181 ? 7.892 -1.943 10.171 1.00 54.84 181 LEU A C 1
ATOM 1379 O O . LEU A 1 181 ? 7.855 -1.472 9.041 1.00 54.84 181 LEU A O 1
ATOM 1383 N N . ASP A 1 182 ? 6.784 -2.175 10.871 1.00 61.09 182 ASP A N 1
ATOM 1384 C CA . ASP A 1 182 ? 5.432 -1.878 10.413 1.00 61.09 182 ASP A CA 1
ATOM 1385 C C . ASP A 1 182 ? 5.003 -0.522 11.003 1.00 61.09 182 ASP A C 1
ATOM 1387 O O . ASP A 1 182 ? 4.737 -0.392 12.193 1.00 61.09 182 ASP A O 1
ATOM 1391 N N . ASN A 1 183 ? 4.971 0.545 10.195 1.00 62.78 183 ASN A N 1
ATOM 1392 C CA . ASN A 1 183 ? 4.571 1.893 10.652 1.00 62.78 183 ASN A CA 1
ATOM 1393 C C . ASN A 1 183 ? 3.037 2.047 10.739 1.00 62.78 183 ASN A C 1
ATOM 1395 O O . ASN A 1 183 ? 2.466 3.092 10.428 1.00 62.78 183 ASN A O 1
ATOM 1399 N N . CYS A 1 184 ? 2.375 0.953 11.090 1.00 67.88 184 CYS A N 1
ATOM 1400 C CA . CYS A 1 184 ? 0.940 0.728 10.987 1.00 67.88 184 CYS A CA 1
ATOM 1401 C C . CYS A 1 184 ? 0.256 0.705 12.362 1.00 67.88 184 CYS A C 1
ATOM 1403 O O . CYS A 1 184 ? -0.966 0.578 12.447 1.00 67.88 184 CYS A O 1
ATOM 1405 N N . SER A 1 185 ? 1.044 0.838 13.431 1.00 74.50 185 SER A N 1
ATOM 1406 C CA . SER A 1 185 ? 0.631 0.667 14.824 1.00 74.50 185 SER A CA 1
ATOM 1407 C C . SER A 1 185 ? 0.484 1.985 15.590 1.00 74.50 185 SER A C 1
ATOM 1409 O O . SER A 1 185 ? 0.239 1.950 16.790 1.00 74.50 185 SER A O 1
ATOM 1411 N N . SER A 1 186 ? 0.611 3.152 14.953 1.00 81.69 186 SER A N 1
ATOM 1412 C CA . SER A 1 186 ? 0.561 4.448 15.651 1.00 81.69 186 SER A CA 1
ATOM 1413 C C . SER A 1 186 ? -0.231 5.514 14.894 1.00 81.69 186 SER A C 1
ATOM 1415 O O . SER A 1 186 ? -0.605 5.327 13.738 1.00 81.69 186 SER A O 1
ATOM 1417 N N . GLY A 1 187 ? -0.508 6.641 15.557 1.00 83.75 187 GLY A N 1
ATOM 1418 C CA . GLY A 1 187 ? -1.160 7.801 14.929 1.00 83.75 187 GLY A CA 1
ATOM 1419 C C . GLY A 1 187 ? -2.687 7.717 14.837 1.00 83.75 187 GLY A C 1
ATOM 1420 O O . GLY A 1 187 ? -3.308 8.508 14.127 1.00 83.75 187 GLY A O 1
ATOM 1421 N N . PHE A 1 188 ? -3.305 6.788 15.566 1.00 90.69 188 PHE A N 1
ATOM 1422 C CA . PHE A 1 188 ? -4.757 6.650 15.632 1.00 90.69 188 PHE A CA 1
ATOM 1423 C C . PHE A 1 188 ? -5.412 7.817 16.375 1.00 90.69 188 PHE A C 1
ATOM 1425 O O . PHE A 1 188 ? -4.917 8.291 17.398 1.00 90.69 188 PHE A O 1
ATOM 1432 N N . THR A 1 189 ? -6.581 8.245 15.901 1.00 94.56 189 THR A N 1
ATOM 1433 C CA . THR A 1 189 ? -7.430 9.217 16.606 1.00 94.56 189 THR A CA 1
ATOM 1434 C C . THR A 1 189 ? -8.874 8.726 16.645 1.00 94.56 189 THR A C 1
ATOM 1436 O O . THR A 1 189 ? -9.235 7.772 15.960 1.00 94.56 189 THR A O 1
ATOM 1439 N N . ALA A 1 190 ? -9.710 9.323 17.492 1.00 95.88 190 ALA A N 1
ATOM 1440 C CA . ALA A 1 190 ? -11.116 8.956 17.591 1.00 95.88 190 ALA A CA 1
ATOM 1441 C C . ALA A 1 190 ? -11.994 10.201 17.696 1.00 95.88 190 ALA A C 1
ATOM 1443 O O . ALA A 1 190 ? -11.630 11.184 18.343 1.00 95.88 190 ALA A O 1
ATOM 1444 N N . ALA A 1 191 ? -13.169 10.128 17.083 1.00 95.44 191 ALA A N 1
ATOM 1445 C CA . ALA A 1 191 ? -14.172 11.174 17.073 1.00 95.44 191 ALA A CA 1
ATOM 1446 C C . ALA A 1 191 ? -15.471 10.683 17.719 1.00 95.44 191 ALA A C 1
ATOM 1448 O O . ALA A 1 191 ? -15.879 9.529 17.577 1.00 95.44 191 ALA A O 1
ATOM 1449 N N . LEU A 1 192 ? -16.139 11.586 18.430 1.00 94.75 192 LEU A N 1
ATOM 1450 C CA . LEU A 1 192 ? -17.452 11.347 19.013 1.00 94.75 192 LEU A CA 1
ATOM 1451 C C . LEU A 1 192 ? -18.537 11.876 18.076 1.00 94.75 192 LEU A C 1
ATOM 1453 O O . LEU A 1 192 ? -18.400 12.965 17.518 1.00 94.75 192 LEU A O 1
ATOM 1457 N N . ALA A 1 193 ? -19.629 11.131 17.923 1.00 90.31 193 ALA A N 1
ATOM 1458 C CA . ALA A 1 193 ? -20.774 11.602 17.154 1.00 90.31 193 ALA A CA 1
ATOM 1459 C C . ALA A 1 193 ? -21.447 12.794 17.853 1.00 90.31 193 ALA A C 1
ATOM 1461 O O . ALA A 1 193 ? -21.785 12.720 19.035 1.00 90.31 193 ALA A O 1
ATOM 1462 N N . LEU A 1 194 ? -21.658 13.879 17.105 1.00 88.06 194 LEU A N 1
ATOM 1463 C CA . LEU A 1 194 ? -22.317 15.092 17.584 1.00 88.06 194 LEU A CA 1
ATOM 1464 C C . LEU A 1 194 ? -23.772 15.176 17.079 1.00 88.06 194 LEU A C 1
ATOM 1466 O O . LEU A 1 194 ? -24.039 14.751 15.952 1.00 88.06 194 LEU A O 1
ATOM 1470 N N . PRO A 1 195 ? -24.701 15.766 17.860 1.00 87.50 195 PRO A N 1
ATOM 1471 C CA . PRO A 1 195 ? -24.510 16.262 19.226 1.00 87.50 195 PRO A CA 1
ATOM 1472 C C . PRO A 1 195 ? -24.324 15.120 20.236 1.00 87.50 195 PRO A C 1
ATOM 1474 O O . PRO A 1 195 ? -24.840 14.020 20.051 1.00 87.50 195 PRO A O 1
ATOM 1477 N N . LEU A 1 196 ? -23.590 15.395 21.317 1.00 86.94 196 LEU A N 1
ATOM 1478 C CA . LEU A 1 196 ? -23.367 14.411 22.374 1.00 86.94 196 LEU A CA 1
ATOM 1479 C C . LEU A 1 196 ? -24.660 14.173 23.169 1.00 86.94 196 LEU A C 1
ATOM 1481 O O . LEU A 1 196 ? -25.280 15.121 23.648 1.00 86.94 196 LEU A O 1
ATOM 1485 N N . SER A 1 197 ? -25.031 12.906 23.354 1.00 86.19 197 SER A N 1
ATOM 1486 C CA . SER A 1 197 ? -26.137 12.480 24.228 1.00 86.19 197 SER A CA 1
ATOM 1487 C C . SER A 1 197 ? -25.798 12.617 25.719 1.00 86.19 197 SER A C 1
ATOM 1489 O O . SER A 1 197 ? -26.689 12.813 26.543 1.00 86.19 197 SER A O 1
ATOM 1491 N N . ILE A 1 198 ? -24.509 12.535 26.058 1.00 89.62 198 ILE A N 1
ATOM 1492 C CA . ILE A 1 198 ? -23.927 12.686 27.397 1.00 89.62 198 ILE A CA 1
ATOM 1493 C C . ILE A 1 198 ? -22.570 13.402 27.281 1.00 89.62 198 ILE A C 1
ATOM 1495 O O . ILE A 1 198 ? -21.864 13.195 26.292 1.00 89.62 198 ILE A O 1
ATOM 1499 N N . PRO A 1 199 ? -22.167 14.240 28.252 1.00 90.81 199 PRO A N 1
ATOM 1500 C CA . PRO A 1 199 ? -20.887 14.933 28.184 1.00 90.81 199 PRO A CA 1
ATOM 1501 C C . PRO A 1 199 ? -19.753 13.941 28.435 1.00 90.81 199 PRO A C 1
ATOM 1503 O O . PRO A 1 199 ? -19.593 13.446 29.538 1.00 90.81 199 PRO A O 1
ATOM 1506 N N . THR A 1 200 ? -18.967 13.648 27.411 1.00 93.56 200 THR A N 1
ATOM 1507 C CA . THR A 1 200 ? -17.752 12.830 27.485 1.00 93.56 200 THR A CA 1
ATOM 1508 C C . THR A 1 200 ? -16.784 13.320 26.412 1.00 93.56 200 THR A C 1
ATOM 1510 O O . THR A 1 200 ? -17.160 14.070 25.507 1.00 93.56 200 THR A O 1
ATOM 1513 N N . SER A 1 201 ? -15.523 12.933 26.523 1.00 95.12 201 SER A N 1
ATOM 1514 C CA . SER A 1 201 ? -14.452 13.304 25.607 1.00 95.12 201 SER A CA 1
ATOM 1515 C C . SER A 1 201 ? -13.487 12.142 25.413 1.00 95.12 201 SER A C 1
ATOM 1517 O O . SER A 1 201 ? -13.313 11.302 26.296 1.00 95.12 201 SER A O 1
ATOM 1519 N N . VAL A 1 202 ? -12.826 12.111 24.258 1.00 97.12 202 VAL A N 1
ATOM 1520 C CA . VAL A 1 202 ? -11.682 11.223 24.042 1.00 97.12 202 VAL A CA 1
ATOM 1521 C C . VAL A 1 202 ? -10.504 11.770 24.848 1.00 97.12 202 VAL A C 1
ATOM 1523 O O . VAL A 1 202 ? -10.081 12.902 24.637 1.00 97.12 202 VAL A O 1
ATOM 1526 N N . ILE A 1 203 ? -9.994 10.976 25.790 1.00 97.31 203 ILE A N 1
ATOM 1527 C CA . ILE A 1 203 ? -8.790 11.290 26.574 1.00 97.31 203 ILE A CA 1
ATOM 1528 C C . ILE A 1 203 ? -7.546 10.935 25.768 1.00 97.31 203 ILE A C 1
ATOM 1530 O O . ILE A 1 203 ? -6.596 11.707 25.704 1.00 97.31 203 ILE A O 1
ATOM 1534 N N . SER A 1 204 ? -7.531 9.729 25.204 1.00 96.56 204 SER A N 1
ATOM 1535 C CA . SER A 1 204 ? -6.403 9.215 24.433 1.00 96.56 204 SER A CA 1
ATOM 1536 C C . SER A 1 204 ? -6.850 8.084 23.519 1.00 96.56 204 SER A C 1
ATOM 1538 O O . SER A 1 204 ? -7.872 7.434 23.759 1.00 96.56 204 SER A O 1
ATOM 1540 N N . VAL A 1 205 ? -6.050 7.845 22.489 1.00 96.56 205 VAL A N 1
ATOM 1541 C CA . VAL A 1 205 ? -6.081 6.629 21.685 1.00 96.56 205 VAL A CA 1
ATOM 1542 C C . VAL A 1 205 ? -4.683 6.042 21.774 1.00 96.56 205 VAL A C 1
ATOM 1544 O O . VAL A 1 205 ? -3.708 6.762 21.570 1.00 96.56 205 VAL A O 1
ATOM 1547 N N . SER A 1 206 ? -4.577 4.784 22.190 1.00 93.19 206 SER A N 1
ATOM 1548 C CA . SER A 1 206 ? -3.276 4.136 22.310 1.00 93.19 206 SER A CA 1
ATOM 1549 C C . SER A 1 206 ? -2.723 3.776 20.936 1.00 93.19 206 SER A C 1
ATOM 1551 O O . SER A 1 206 ? -3.482 3.488 20.007 1.00 93.19 206 SER A O 1
ATOM 1553 N N . ASP A 1 207 ? -1.402 3.667 20.863 1.00 89.69 207 ASP A N 1
ATOM 1554 C CA . ASP A 1 207 ? -0.766 2.864 19.827 1.00 89.69 207 ASP A CA 1
ATOM 1555 C C . ASP A 1 207 ? -1.210 1.397 19.953 1.00 89.69 207 ASP A C 1
ATOM 1557 O O . ASP A 1 207 ? -1.753 0.953 20.978 1.00 89.69 207 ASP A O 1
ATOM 1561 N N . VAL A 1 208 ? -1.003 0.652 18.878 1.00 88.56 208 VAL A N 1
ATOM 1562 C CA . VAL A 1 208 ? -1.340 -0.757 18.756 1.00 88.56 208 VAL A CA 1
ATOM 1563 C C . VAL A 1 208 ? -0.126 -1.604 19.102 1.00 88.56 208 VAL A C 1
ATOM 1565 O O . VAL A 1 208 ? 0.985 -1.359 18.642 1.00 88.56 208 VAL A O 1
ATOM 1568 N N . SER A 1 209 ? -0.349 -2.642 19.904 1.00 87.69 209 SER A N 1
ATOM 1569 C CA . SER A 1 209 ? 0.649 -3.670 20.184 1.00 87.69 209 SER A CA 1
ATOM 1570 C C . SER A 1 209 ? 0.013 -5.047 20.059 1.00 87.69 209 SER A C 1
ATOM 1572 O O . SER A 1 209 ? -1.047 -5.305 20.631 1.00 87.69 209 SER A O 1
ATOM 1574 N N . GLY A 1 210 ? 0.624 -5.930 19.262 1.00 86.81 210 GLY A N 1
ATOM 1575 C CA . GLY A 1 210 ? 0.065 -7.256 18.980 1.00 86.81 210 GLY A CA 1
ATOM 1576 C C . GLY A 1 210 ? -1.333 -7.199 18.350 1.00 86.81 210 GLY A C 1
ATOM 1577 O O . GLY A 1 210 ? -2.167 -8.062 18.622 1.00 86.81 210 GLY A O 1
ATOM 1578 N N . GLY A 1 211 ? -1.614 -6.150 17.572 1.00 89.88 211 GLY A N 1
ATOM 1579 C CA . GLY A 1 211 ? -2.914 -5.925 16.943 1.00 89.88 211 GLY A CA 1
ATOM 1580 C C . GLY A 1 211 ? -3.996 -5.383 17.878 1.00 89.88 211 GLY A C 1
ATOM 1581 O O . GLY A 1 211 ? -5.142 -5.277 17.451 1.00 89.88 211 GLY A O 1
ATOM 1582 N N . LEU A 1 212 ? -3.674 -5.037 19.129 1.00 92.94 212 LEU A N 1
ATOM 1583 C CA . LEU A 1 212 ? -4.619 -4.498 20.108 1.00 92.94 212 LEU A CA 1
ATOM 1584 C C . LEU A 1 212 ? -4.318 -3.037 20.440 1.00 92.94 212 LEU A C 1
ATOM 1586 O O . LEU A 1 212 ? -3.180 -2.691 20.750 1.00 92.94 212 LEU A O 1
ATOM 1590 N N . GLY A 1 213 ? -5.359 -2.208 20.445 1.00 93.94 213 GLY A N 1
ATOM 1591 C CA . GLY A 1 213 ? -5.316 -0.827 20.912 1.00 93.94 213 GLY A CA 1
ATOM 1592 C C . GLY A 1 213 ? -6.570 -0.459 21.703 1.00 93.94 213 GLY A C 1
ATOM 1593 O O . GLY A 1 213 ? -7.500 -1.259 21.853 1.00 93.94 213 GLY A O 1
ATOM 1594 N N . ASN A 1 214 ? -6.601 0.753 22.251 1.00 96.38 214 ASN A N 1
ATOM 1595 C CA . ASN A 1 214 ? -7.713 1.221 23.065 1.00 96.38 214 ASN A CA 1
ATOM 1596 C C . ASN A 1 214 ? -7.987 2.722 22.895 1.00 96.38 214 ASN A C 1
ATOM 1598 O O . ASN A 1 214 ? -7.074 3.541 22.956 1.00 96.38 214 ASN A O 1
ATOM 1602 N N . VAL A 1 215 ? -9.265 3.085 22.776 1.00 98.00 215 VAL A N 1
ATOM 1603 C CA . VAL A 1 215 ? -9.749 4.464 22.933 1.00 98.00 215 VAL A CA 1
ATOM 1604 C C . VAL A 1 215 ? -10.191 4.645 24.381 1.00 98.00 215 VAL A C 1
ATOM 1606 O O . VAL A 1 215 ? -11.027 3.893 24.878 1.00 98.00 215 VAL A O 1
ATOM 1609 N N . LEU A 1 216 ? -9.645 5.634 25.083 1.00 97.94 216 LEU A N 1
ATOM 1610 C CA . LEU A 1 216 ? -10.050 5.958 26.448 1.00 97.94 216 LEU A CA 1
ATOM 1611 C C . LEU A 1 216 ? -10.978 7.170 26.441 1.00 97.94 216 LEU A C 1
ATOM 1613 O O . LEU A 1 216 ? -10.574 8.259 26.036 1.00 97.94 216 LEU A O 1
ATOM 1617 N N . LEU A 1 217 ? -12.202 6.990 26.929 1.00 97.44 217 LEU A N 1
ATOM 1618 C CA . LEU A 1 217 ? -13.181 8.058 27.106 1.00 97.44 217 LEU A CA 1
ATOM 1619 C C . LEU A 1 217 ? -13.214 8.536 28.554 1.00 97.44 217 LEU A C 1
ATOM 1621 O O . LEU A 1 217 ? -13.091 7.731 29.480 1.00 97.44 217 LEU A O 1
ATOM 1625 N N . SER A 1 218 ? -13.434 9.832 28.757 1.00 96.56 218 SER A N 1
ATOM 1626 C CA . SER A 1 218 ? -13.694 10.388 30.082 1.00 96.56 218 SER A CA 1
ATOM 1627 C C . SER A 1 218 ? -15.053 9.944 30.616 1.00 96.56 218 SER A C 1
ATOM 1629 O O . SER A 1 218 ? -16.022 9.804 29.865 1.00 96.56 218 SER A O 1
ATOM 1631 N N . ALA A 1 219 ? -15.125 9.712 31.927 1.00 94.06 219 ALA A N 1
ATOM 1632 C CA . ALA A 1 219 ? -16.405 9.535 32.600 1.00 94.06 219 ALA A CA 1
ATOM 1633 C C . ALA A 1 219 ? -17.297 10.767 32.354 1.00 94.06 219 ALA A C 1
ATOM 1635 O O . ALA A 1 219 ? -16.787 11.892 32.411 1.00 94.06 219 ALA A O 1
ATOM 1636 N N . PRO A 1 220 ? -18.605 10.590 32.115 1.00 91.00 220 PRO A N 1
ATOM 1637 C CA . PRO A 1 220 ? -19.532 11.707 32.113 1.00 91.00 220 PRO A CA 1
ATOM 1638 C C . PRO A 1 220 ? -19.722 12.285 33.520 1.00 91.00 220 PRO A C 1
ATOM 1640 O O . PRO A 1 220 ? -19.163 11.780 34.499 1.00 91.00 220 PRO A O 1
ATOM 1643 N N . ASN A 1 221 ? -20.514 13.357 33.657 1.00 84.19 221 ASN A N 1
ATOM 1644 C CA . ASN A 1 221 ? -20.849 13.820 35.003 1.00 84.19 221 ASN A CA 1
ATOM 1645 C C . ASN A 1 221 ? -21.661 12.735 35.736 1.00 84.19 221 ASN A C 1
ATOM 1647 O O . ASN A 1 221 ? -22.425 12.001 35.099 1.00 84.19 221 ASN A O 1
ATOM 1651 N N . PRO A 1 222 ? -21.556 12.650 37.074 1.00 77.94 222 PRO A N 1
ATOM 1652 C CA . PRO A 1 222 ? -22.294 11.659 37.848 1.00 77.94 222 PRO A CA 1
ATOM 1653 C C . PRO A 1 222 ? -23.802 11.665 37.549 1.00 77.94 222 PRO A C 1
ATOM 1655 O O . PRO A 1 222 ? -24.420 12.727 37.462 1.00 77.94 222 PRO A O 1
ATOM 1658 N N . ASN A 1 223 ? -24.397 10.473 37.468 1.00 77.88 223 ASN A N 1
ATOM 1659 C CA . ASN A 1 223 ? -25.801 10.198 37.144 1.00 77.88 223 ASN A CA 1
ATOM 1660 C C . ASN A 1 223 ? -26.210 10.480 35.688 1.00 77.88 223 ASN A C 1
ATOM 1662 O O . ASN A 1 223 ? -27.404 10.500 35.385 1.00 77.88 223 ASN A O 1
ATOM 1666 N N . GLN A 1 224 ? -25.256 10.676 34.775 1.00 84.06 224 GLN A N 1
ATOM 1667 C CA . GLN A 1 224 ? -25.534 10.746 33.342 1.00 84.06 224 GLN A CA 1
ATOM 1668 C C . GLN A 1 224 ? -25.241 9.398 32.686 1.00 84.06 224 GLN A C 1
ATOM 1670 O O . GLN A 1 224 ? -24.104 8.939 32.615 1.00 84.06 224 GLN A O 1
ATOM 1675 N N . MET A 1 225 ? -26.306 8.758 32.213 1.00 88.75 225 MET A N 1
ATOM 1676 C CA . MET A 1 225 ? -26.279 7.449 31.571 1.00 88.75 225 MET A CA 1
ATOM 1677 C C . MET A 1 225 ? -26.666 7.613 30.108 1.00 88.75 225 MET A C 1
ATOM 1679 O O . MET A 1 225 ? -27.513 8.445 29.780 1.00 88.75 225 MET A O 1
ATOM 1683 N N . GLY A 1 226 ? -26.085 6.803 29.233 1.00 90.12 226 GLY A N 1
ATOM 1684 C CA . GLY A 1 226 ? -26.426 6.866 27.823 1.00 90.12 226 GLY A CA 1
ATOM 1685 C C . GLY A 1 226 ? -25.412 6.194 26.924 1.00 90.12 226 GLY A C 1
ATOM 1686 O O . GLY A 1 226 ? -24.343 5.761 27.358 1.00 90.12 226 GLY A O 1
ATOM 1687 N N . ASP A 1 227 ? -25.790 6.143 25.655 1.00 93.31 227 ASP A N 1
ATOM 1688 C CA . ASP A 1 227 ? -24.985 5.590 24.584 1.00 93.31 227 ASP A CA 1
ATOM 1689 C C . ASP A 1 227 ? -24.370 6.721 23.770 1.00 93.31 227 ASP A C 1
ATOM 1691 O O . ASP A 1 227 ? -25.058 7.668 23.376 1.00 93.31 227 ASP A O 1
ATOM 1695 N N . ILE A 1 228 ? -23.082 6.590 23.478 1.00 94.12 228 ILE A N 1
ATOM 1696 C CA . ILE A 1 228 ? -22.362 7.462 22.567 1.00 94.12 228 ILE A CA 1
ATOM 1697 C C . ILE A 1 228 ? -21.734 6.648 21.445 1.00 94.12 228 ILE A C 1
ATOM 1699 O O . ILE A 1 228 ? -21.102 5.616 21.674 1.00 94.12 228 ILE A O 1
ATOM 1703 N N . LYS A 1 229 ? -21.917 7.111 20.208 1.00 96.69 229 LYS A N 1
ATOM 1704 C CA . LYS A 1 229 ? -21.240 6.529 19.053 1.00 96.69 229 LYS A CA 1
ATOM 1705 C C . LYS A 1 229 ? -19.848 7.140 18.924 1.00 96.69 229 LYS A C 1
ATOM 1707 O O . LYS A 1 229 ? -19.699 8.361 18.911 1.00 96.69 229 LYS A O 1
ATOM 1712 N N . VAL A 1 230 ? -18.856 6.270 18.810 1.00 97.38 230 VAL A N 1
ATOM 1713 C CA . VAL A 1 230 ? -17.447 6.605 18.627 1.00 97.38 230 VAL A CA 1
ATOM 1714 C C . VAL A 1 230 ? -17.004 6.089 17.269 1.00 97.38 230 VAL A C 1
ATOM 1716 O O . VAL A 1 230 ? -17.326 4.960 16.896 1.00 97.38 230 VAL A O 1
ATOM 1719 N N . THR A 1 231 ? -16.271 6.915 16.541 1.00 97.62 231 THR A N 1
ATOM 1720 C CA . THR A 1 231 ? -15.617 6.575 15.280 1.00 97.62 231 THR A CA 1
ATOM 1721 C C . THR A 1 231 ? -14.118 6.575 15.529 1.00 97.62 231 THR A C 1
ATOM 1723 O O . THR A 1 231 ? -13.587 7.556 16.041 1.00 97.62 231 THR A O 1
ATOM 1726 N N . LEU A 1 232 ? -13.440 5.477 15.213 1.00 97.25 232 LEU A N 1
ATOM 1727 C CA . LEU A 1 232 ? -11.982 5.426 15.206 1.00 97.25 232 LEU A CA 1
ATOM 1728 C C . LEU A 1 232 ? -11.516 5.834 13.804 1.00 97.25 232 LEU A C 1
ATOM 1730 O O . LEU A 1 232 ? -11.902 5.216 12.814 1.00 97.25 232 LEU A O 1
ATOM 1734 N N . GLU A 1 233 ? -10.721 6.892 13.734 1.00 94.69 233 GLU A N 1
ATOM 1735 C CA . GLU A 1 233 ? -10.166 7.429 12.497 1.00 94.69 233 GLU A CA 1
ATOM 1736 C C . GLU A 1 233 ? -8.909 6.642 12.133 1.00 94.69 233 GLU A C 1
ATOM 1738 O O . GLU A 1 233 ? -7.957 6.563 12.918 1.00 94.69 233 GLU A O 1
ATOM 1743 N N . VAL A 1 234 ? -8.929 6.035 10.948 1.00 92.38 234 VAL A N 1
ATOM 1744 C CA . VAL A 1 234 ? -7.852 5.183 10.440 1.00 92.38 234 VAL A CA 1
ATOM 1745 C C . VAL A 1 234 ? -7.552 5.517 8.983 1.00 92.38 234 VAL A C 1
ATOM 1747 O O . VAL A 1 234 ? -8.416 6.016 8.256 1.00 92.38 234 VAL A O 1
ATOM 1750 N N . ASP A 1 235 ? -6.342 5.197 8.535 1.00 90.44 235 ASP A N 1
ATOM 1751 C CA . ASP A 1 235 ? -5.983 5.277 7.121 1.00 90.44 235 ASP A CA 1
ATOM 1752 C C . ASP A 1 235 ? -6.877 4.372 6.254 1.00 90.44 235 ASP A C 1
ATOM 1754 O O . ASP A 1 235 ? -7.358 3.326 6.699 1.00 90.44 235 ASP A O 1
ATOM 1758 N N . ASP A 1 236 ? -7.041 4.724 4.975 1.00 89.69 236 ASP A N 1
ATOM 1759 C CA . ASP A 1 236 ? -7.906 4.004 4.025 1.00 89.69 236 ASP A CA 1
ATOM 1760 C C . ASP A 1 236 ? -7.619 2.496 3.945 1.00 89.69 236 ASP A C 1
ATOM 1762 O O . ASP A 1 236 ? -8.542 1.687 3.825 1.00 89.69 236 ASP A O 1
ATOM 1766 N N . TRP A 1 237 ? -6.355 2.089 4.082 1.00 87.94 237 TRP A N 1
ATOM 1767 C CA . TRP A 1 237 ? -5.953 0.683 4.029 1.00 87.94 237 TRP A CA 1
ATOM 1768 C C . TRP A 1 237 ? -6.429 -0.137 5.250 1.00 87.94 237 TRP A C 1
ATOM 1770 O O . TRP A 1 237 ? -6.580 -1.358 5.127 1.00 87.94 237 TRP A O 1
ATOM 1780 N N . LEU A 1 238 ? -6.758 0.519 6.375 1.00 92.00 238 LEU A N 1
ATOM 1781 C CA . LEU A 1 238 ? -7.374 -0.063 7.579 1.00 92.00 238 LEU A CA 1
ATOM 1782 C C . LEU A 1 238 ? -8.895 0.098 7.639 1.00 92.00 238 LEU A C 1
ATOM 1784 O O . LEU A 1 238 ? -9.533 -0.451 8.541 1.00 92.00 238 LEU A O 1
ATOM 1788 N N . LYS A 1 239 ? -9.516 0.820 6.709 1.00 93.50 239 LYS A N 1
ATOM 1789 C CA . LYS A 1 239 ? -10.977 0.909 6.675 1.00 93.50 239 LYS A CA 1
ATOM 1790 C C . LYS A 1 239 ? -11.588 -0.426 6.254 1.00 93.50 239 LYS A C 1
ATOM 1792 O O . LYS A 1 239 ? -10.942 -1.294 5.670 1.00 93.50 239 LYS A O 1
ATOM 1797 N N . SER A 1 240 ? -12.859 -0.619 6.575 1.00 87.56 240 SER A N 1
ATOM 1798 C CA . SER A 1 240 ? -13.605 -1.766 6.046 1.00 87.56 240 SER A CA 1
ATOM 1799 C C . SER A 1 240 ? -13.847 -1.624 4.534 1.00 87.56 240 SER A C 1
ATOM 1801 O O . SER A 1 240 ? -13.565 -0.578 3.944 1.00 87.56 240 SER A O 1
ATOM 1803 N N . ILE A 1 241 ? -14.368 -2.674 3.890 1.00 85.75 241 ILE A N 1
ATOM 1804 C CA . ILE A 1 241 ? -14.820 -2.581 2.493 1.00 85.75 241 ILE A CA 1
ATOM 1805 C C . ILE A 1 241 ? -15.849 -1.444 2.391 1.00 85.75 241 ILE A C 1
ATOM 1807 O O . ILE A 1 241 ? -16.764 -1.361 3.210 1.00 85.75 241 ILE A O 1
ATOM 1811 N N . GLY A 1 242 ? -15.669 -0.553 1.412 1.00 85.19 242 GLY A N 1
ATOM 1812 C CA . GLY A 1 242 ? -16.440 0.690 1.290 1.00 85.19 242 GLY A CA 1
ATOM 1813 C C . GLY A 1 242 ? -15.785 1.915 1.939 1.00 85.19 242 GLY A C 1
ATOM 1814 O O . GLY A 1 242 ? -16.413 2.967 1.992 1.00 85.19 242 GLY A O 1
ATOM 1815 N N . LEU A 1 243 ? -14.537 1.791 2.416 1.00 89.50 243 LEU A N 1
ATOM 1816 C CA . LEU A 1 243 ? -13.723 2.886 2.963 1.00 89.50 243 LEU A CA 1
ATOM 1817 C C . LEU A 1 243 ? -14.408 3.645 4.108 1.00 89.50 243 LEU A C 1
ATOM 1819 O O . LEU A 1 243 ? -14.293 4.864 4.240 1.00 89.50 243 LEU A O 1
ATOM 1823 N N . LEU A 1 244 ? -15.106 2.902 4.968 1.00 91.75 244 LEU A N 1
ATOM 1824 C CA . LEU A 1 244 ? -15.727 3.437 6.174 1.00 91.75 244 LEU A CA 1
ATOM 1825 C C . LEU A 1 244 ? -14.829 3.222 7.391 1.00 91.75 244 LEU A C 1
ATOM 1827 O O . LEU A 1 244 ? -14.351 2.105 7.635 1.00 91.75 244 LEU A O 1
ATOM 1831 N N . ASN A 1 245 ? -14.664 4.292 8.172 1.00 95.38 245 ASN A N 1
ATOM 1832 C CA . ASN A 1 245 ? -14.026 4.234 9.480 1.00 95.38 245 ASN A CA 1
ATOM 1833 C C . ASN A 1 245 ? -14.791 3.282 10.417 1.00 95.38 245 ASN A C 1
ATOM 1835 O O . ASN A 1 245 ? -16.029 3.282 10.420 1.00 95.38 245 ASN A O 1
ATOM 1839 N N . PRO A 1 246 ? -14.086 2.483 11.233 1.00 96.00 246 PRO A N 1
ATOM 1840 C CA . PRO A 1 246 ? -14.717 1.639 12.237 1.00 96.00 246 PRO A CA 1
ATOM 1841 C C . PRO A 1 246 ? -15.458 2.473 13.285 1.00 96.00 246 PRO A C 1
ATOM 1843 O O . PRO A 1 246 ? -14.937 3.450 13.821 1.00 96.00 246 PRO A O 1
ATOM 1846 N N . THR A 1 247 ? -16.675 2.048 13.622 1.00 97.00 247 THR A N 1
ATOM 1847 C CA . THR A 1 247 ? -17.492 2.697 14.653 1.00 97.00 247 THR A CA 1
ATOM 1848 C C . THR A 1 247 ? -17.916 1.712 15.727 1.00 97.00 247 THR A C 1
ATOM 1850 O O . THR A 1 247 ? -18.224 0.565 15.410 1.00 97.00 247 THR A O 1
ATOM 1853 N N . GLY A 1 248 ? -18.017 2.182 16.966 1.00 96.62 248 GLY A N 1
ATOM 1854 C CA . GLY A 1 248 ? -18.520 1.427 18.107 1.00 96.62 248 GLY A CA 1
ATOM 1855 C C . GLY A 1 248 ? -19.392 2.294 19.010 1.00 96.62 248 GLY A C 1
ATOM 1856 O O . GLY A 1 248 ? -19.430 3.517 18.885 1.00 96.62 248 GLY A O 1
ATOM 1857 N N . THR A 1 249 ? -20.099 1.656 19.931 1.00 96.81 249 THR A N 1
ATOM 1858 C CA . THR A 1 249 ? -20.943 2.317 20.929 1.00 96.81 249 THR A CA 1
ATOM 1859 C C . THR A 1 249 ? -20.329 2.165 22.314 1.00 96.81 249 THR A C 1
ATOM 1861 O O . TH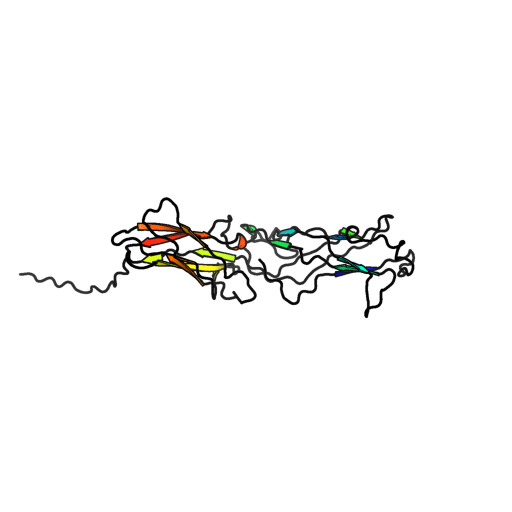R A 1 249 ? -20.056 1.048 22.760 1.00 96.81 249 THR A O 1
ATOM 1864 N N . ALA A 1 250 ? -20.127 3.289 22.995 1.00 95.62 250 ALA A N 1
ATOM 1865 C CA . ALA A 1 250 ? -19.807 3.345 24.413 1.00 95.62 250 ALA A CA 1
ATOM 1866 C C . ALA A 1 250 ? -21.087 3.592 25.216 1.00 95.62 250 ALA A C 1
ATOM 1868 O O . ALA A 1 250 ? -21.802 4.555 24.957 1.00 95.62 250 ALA A O 1
ATOM 1869 N N . THR A 1 251 ? -21.355 2.745 26.204 1.00 94.81 251 THR A N 1
ATOM 1870 C CA . THR A 1 251 ? -22.531 2.851 27.073 1.00 94.81 251 THR A CA 1
ATOM 1871 C C . THR A 1 251 ? -22.106 3.149 28.507 1.00 94.81 251 THR A C 1
ATOM 1873 O O . THR A 1 251 ? -21.486 2.311 29.168 1.00 94.81 251 THR A O 1
ATOM 1876 N N . PHE A 1 252 ? -22.491 4.313 29.023 1.00 92.94 252 PHE A N 1
ATOM 1877 C CA . PHE A 1 252 ? -22.277 4.689 30.420 1.00 92.94 252 PHE A CA 1
ATOM 1878 C C . PHE A 1 252 ? -23.524 4.426 31.268 1.00 92.94 252 PHE A C 1
ATOM 1880 O O . PHE A 1 252 ? -24.657 4.573 30.809 1.00 92.94 252 PHE A O 1
ATOM 1887 N N . GLY A 1 253 ? -23.309 4.038 32.527 1.00 86.81 253 GLY A N 1
ATOM 1888 C CA . GLY A 1 253 ? -24.375 3.718 33.481 1.00 86.81 253 GLY A CA 1
ATOM 1889 C C . GLY A 1 253 ? -24.738 2.232 33.553 1.00 86.81 253 GLY A C 1
ATOM 1890 O O . GLY A 1 253 ? -25.637 1.851 34.297 1.00 86.81 253 GLY A O 1
ATOM 1891 N N . ARG A 1 254 ? -24.035 1.354 32.831 1.00 76.19 254 ARG A N 1
ATOM 1892 C CA . ARG A 1 254 ? -24.189 -0.097 33.001 1.00 76.19 254 ARG A CA 1
ATOM 1893 C C . ARG A 1 254 ? -23.093 -0.608 33.927 1.00 76.19 254 ARG A C 1
ATOM 1895 O O . ARG A 1 254 ? -21.939 -0.750 33.534 1.00 76.19 254 ARG A O 1
ATOM 1902 N N . TYR A 1 255 ? -23.459 -0.879 35.176 1.00 63.97 255 TYR A N 1
ATOM 1903 C CA . TYR A 1 255 ? -22.583 -1.583 36.108 1.00 63.97 255 TYR A CA 1
ATOM 1904 C C . TYR A 1 255 ? -22.509 -3.059 35.700 1.00 63.97 255 TYR A C 1
ATOM 1906 O O . TYR A 1 255 ? -23.538 -3.659 35.377 1.00 63.97 255 TYR A O 1
ATOM 1914 N N . ARG A 1 256 ? -21.320 -3.678 35.745 1.00 56.78 256 ARG A N 1
ATOM 1915 C CA . ARG A 1 256 ? -21.240 -5.143 35.794 1.00 56.78 256 ARG A CA 1
ATOM 1916 C C . ARG A 1 256 ? -21.858 -5.569 37.119 1.00 56.78 256 ARG A C 1
ATOM 1918 O O . ARG A 1 256 ? -21.172 -5.618 38.134 1.00 56.78 256 ARG A O 1
ATOM 1925 N N . GLY A 1 257 ? -23.164 -5.825 37.110 1.00 46.94 257 GLY A N 1
ATOM 1926 C CA . GLY A 1 257 ? -23.816 -6.555 38.179 1.00 46.94 257 GLY A CA 1
ATOM 1927 C C . GLY A 1 257 ? -23.033 -7.844 38.374 1.00 46.94 257 GLY A C 1
ATOM 1928 O O . GLY A 1 257 ? -22.930 -8.663 37.464 1.00 46.94 257 GLY A O 1
ATOM 1929 N N . ASN A 1 258 ? -22.411 -7.986 39.536 1.00 44.31 258 ASN A N 1
ATOM 1930 C CA . ASN A 1 258 ? -21.994 -9.288 40.002 1.00 44.31 258 ASN A CA 1
ATOM 1931 C C . ASN A 1 258 ? -23.300 -10.060 40.226 1.00 44.31 258 ASN A C 1
ATOM 1933 O O . ASN A 1 258 ? -23.955 -9.860 41.247 1.00 44.31 258 ASN A O 1
ATOM 1937 N N . ASP A 1 259 ? -23.744 -10.846 39.242 1.00 49.38 259 ASP A N 1
ATOM 1938 C CA . ASP A 1 259 ? -24.941 -11.676 39.387 1.00 49.38 259 ASP A CA 1
ATOM 1939 C C . ASP A 1 259 ? -24.609 -12.912 40.233 1.00 49.38 259 ASP A C 1
ATOM 1941 O O . ASP A 1 259 ? -24.437 -14.035 39.760 1.00 49.38 259 ASP A O 1
ATOM 1945 N N . ARG A 1 260 ? -24.427 -12.666 41.529 1.00 51.81 260 ARG A N 1
ATOM 1946 C CA . ARG A 1 260 ? -24.512 -13.668 42.588 1.00 51.81 260 ARG A CA 1
ATOM 1947 C C . ARG A 1 260 ? -25.363 -13.101 43.714 1.00 51.81 260 ARG A C 1
ATOM 1949 O O . ARG A 1 260 ? -24.888 -12.904 44.828 1.00 51.81 260 ARG A O 1
ATOM 1956 N N . VAL A 1 261 ? -26.639 -12.864 43.425 1.00 54.94 261 VAL A N 1
ATOM 1957 C CA . VAL A 1 261 ? -27.674 -12.883 44.464 1.00 54.94 261 VAL A CA 1
ATOM 1958 C C . VAL A 1 261 ? -28.398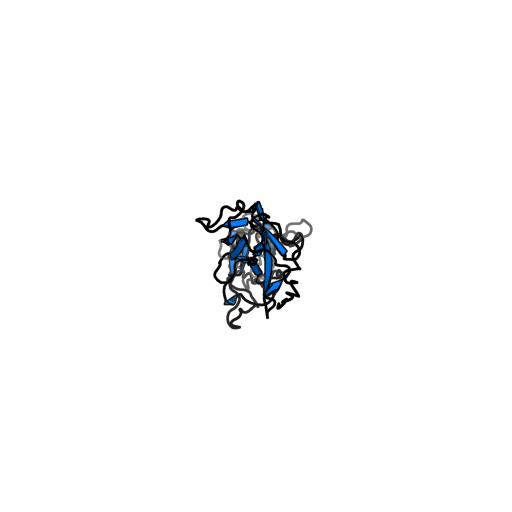 -14.218 44.347 1.00 54.94 261 VAL A C 1
ATOM 1960 O O . VAL A 1 261 ? -29.383 -14.363 43.632 1.00 54.94 261 VAL A O 1
ATOM 1963 N N . ILE A 1 262 ? -27.862 -15.222 45.038 1.00 51.88 262 ILE A N 1
ATOM 1964 C CA . ILE A 1 262 ? -28.527 -16.505 45.260 1.00 51.88 262 ILE A CA 1
ATOM 1965 C C . ILE A 1 262 ? -29.101 -16.411 46.677 1.00 51.88 262 ILE A C 1
ATOM 1967 O O . ILE A 1 262 ? -28.336 -16.208 47.614 1.00 51.88 262 ILE A O 1
ATOM 1971 N N . TYR A 1 263 ? -30.420 -16.561 46.798 1.00 45.88 263 TYR A N 1
ATOM 1972 C CA . TYR A 1 263 ? -31.262 -16.578 48.006 1.00 45.88 263 TYR A CA 1
ATOM 1973 C C . TYR A 1 263 ? -32.003 -15.291 48.384 1.00 45.88 263 TYR A C 1
ATOM 1975 O O . TYR A 1 263 ? -31.459 -14.340 48.936 1.00 45.88 263 TYR A O 1
ATOM 1983 N N . TRP A 1 264 ? -33.323 -15.385 48.222 1.00 58.06 264 TRP A N 1
ATOM 1984 C CA . TRP A 1 264 ? -34.319 -14.666 49.003 1.00 58.06 264 TRP A CA 1
ATOM 1985 C C . TRP A 1 264 ? -35.055 -15.735 49.814 1.00 58.06 264 TRP A C 1
ATOM 1987 O O . TRP A 1 264 ? -35.511 -16.733 49.255 1.00 58.06 264 TRP A O 1
ATOM 1997 N N . ARG A 1 265 ? -35.113 -15.574 51.137 1.00 52.03 265 ARG A N 1
ATOM 1998 C CA . ARG A 1 265 ? -35.872 -16.458 52.027 1.00 52.03 265 ARG A CA 1
ATOM 1999 C C . ARG A 1 265 ? -37.234 -15.820 52.265 1.00 52.03 265 ARG A C 1
ATOM 2001 O O . ARG A 1 265 ? -37.317 -14.819 52.971 1.00 52.03 265 ARG A O 1
ATOM 2008 N N . GLU A 1 266 ? -38.288 -16.409 51.713 1.00 47.22 266 GLU A N 1
ATOM 2009 C CA . GLU A 1 266 ? -39.641 -16.116 52.182 1.00 47.22 266 GLU A CA 1
ATOM 2010 C C . GLU A 1 266 ? -39.795 -16.645 53.614 1.00 47.22 266 GLU A C 1
ATOM 2012 O O . GLU A 1 266 ? -39.519 -17.812 53.901 1.00 47.22 266 GLU A O 1
ATOM 2017 N N . VAL A 1 267 ? -40.232 -15.778 54.524 1.00 47.50 267 VAL A N 1
ATOM 2018 C CA . VAL A 1 267 ? -40.787 -16.180 55.817 1.00 47.50 267 VAL A CA 1
ATOM 2019 C C . VAL A 1 267 ? -42.283 -15.928 55.722 1.00 47.50 267 VAL A C 1
ATOM 2021 O O . VAL A 1 267 ? -42.707 -14.778 55.625 1.00 47.50 267 VAL A O 1
ATOM 2024 N N . LYS A 1 268 ? -43.077 -17.001 55.700 1.00 49.72 268 LYS A N 1
ATOM 2025 C CA . LYS A 1 268 ? -44.525 -16.913 55.907 1.00 49.72 268 LYS A CA 1
ATOM 2026 C C . LYS A 1 268 ? -44.802 -16.917 57.410 1.00 49.72 268 LYS A C 1
ATOM 2028 O O . LYS A 1 268 ? -44.258 -17.769 58.114 1.00 49.72 268 LYS A O 1
ATOM 2033 N N . ASN A 1 269 ? -45.613 -15.959 57.856 1.00 46.94 269 ASN A N 1
ATOM 2034 C CA . ASN A 1 269 ? -46.275 -15.971 59.163 1.00 46.94 269 ASN A CA 1
ATOM 2035 C C . ASN A 1 269 ? -47.534 -16.836 59.108 1.00 46.94 269 ASN A C 1
ATOM 2037 O O . ASN A 1 269 ? -48.161 -16.869 58.022 1.00 46.94 269 ASN A O 1
#

Radius of gyration: 28.85 Å; chains: 1; bounding box: 82×34×96 Å

Foldseek 3Di:
DAFDPPDDFFDKDKAFDADPVRDGDQPCDDPNPQFFLVQWDWDFDQFFPDDWFPVNPHGFGKGKDFDRWHKAFDDDPNHGDGRIIMTGGDPPIDIGTDFANRNQAAKDFGWGWTWTPGNAGPVGDTDDPGDTDTGGGDIDWQKAKAWEEWEAALQFKTKTKMFIWTRRRPDTDGQQVDDPSGPFFDDKDKDWDPPDLFDKDFPDWDTDHRRMIITIMGRTPPPRWDKIKMFIDHPQSHHDRVSGTHIYIYTYRDHPPPPPPDDDDDDDD